Protein AF-A0A970VNG5-F1 (afdb_monomer)

Sequence (306 aa):
MKQFLSVLLLMMMIAGAAFASQDQQEPVWEDMINEEEVIAIARAEVAKGFKIEESVLDDYGCTITLKPHHDHPYWEVCFEEPEDIAQSDRIFNCAMDRITTFKTYLYPNGKIILPVREAIAAWMGLVAPAYNALDEEITAFAQKATGGFVNWPLEVRAEYSKTIRPKVQAILESGDLTDLMAAGHPNIQWLAQSTFIYGVPDEKSISQENALALAKAAITASYGVSPDFVQQYKTIYVYYDITDASVPRWKFLFNCMSLPPDVPQEDQLYYKVELSAYDGSITFINAFPFMFNGLNNDLEYHISHY

Foldseek 3Di:
DVVVVVVVVVVVVPLDDDDDDDDDPDDDDVQADDPVLLVVLVLVLQCVQLVHDSVVQVPWDWDWDWFDDDPAIKIKIKTFADPPDDLVRQSPCQADSPDRMDIWMATRNNHTLDRSNRVSCVRNVVWDFLPDPLVVVVVVLCVVAPDDPLRGDLVSLQVCLVPNLVVVVVCVVVVPQSSQDTSNAGQLLSVLSSPFRFDDDDPLFDDPVVLVVLLLVVCCVPVVDDSVQSVQQPDKRWTWTCSPVVFIKIKIWRQLVSGDPPPDQVRSWIWIWIAGRRPSHTSDIDIHHDDDPSCSNPNVVSNSSD

Radius of gyration: 21.17 Å; Cα contacts (8 Å, |Δi|>4): 441; chains: 1; bounding box: 51×42×51 Å

Secondary structure (DSSP, 8-state):
-HHHHHHHHHHTT--S-----S--PPP--TTPPPHHHHHHHHHHHHHHHHT--GGGGGGSEEEEEEE--SSS-EEEEEEE--TTS-GGG-SS-SSSTT--EEEEEE-TTS-BSS-HHHHHHHHTT-S----SHHHHHHHHHHHHSSSSGGGS-HHHHHHHHHHTHHHHHHHHHH--GGGGEETTEE-HHHHHHHHSPB----TTSPPHHHHHHHHHHHHHHHH---HHHHTT---EEEEEE-SSTTS-EEEEEE-GGGS-TTS-GGG-EEEEEEEETTT--EEEEEEEE--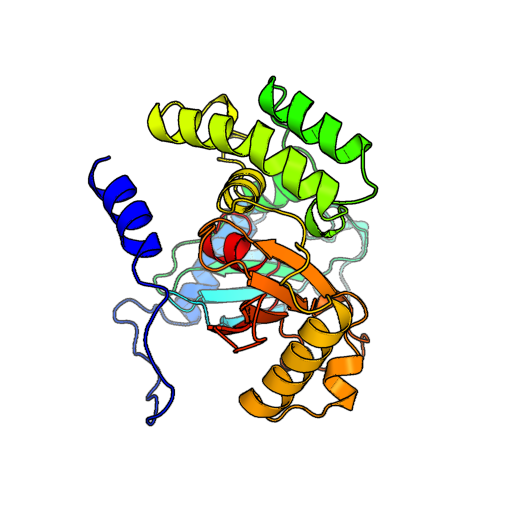-SSGGG-HHHHHTT-

Nearest PDB structures (foldseek):
  2rs7-assembly1_A  TM=2.568E-01  e=9.017E-01  Mus musculus
  8b9g-assembly1_A  TM=2.492E-01  e=2.252E+00  Drosophila melanogaster

Mean predicted aligned error: 10.75 Å

Solvent-accessible surface area (backbone atoms only — not comparable to full-atom values): 17735 Å² total; per-residue (Å²): 113,76,68,60,55,52,50,61,63,50,58,75,71,60,87,78,80,85,82,91,86,73,90,74,72,74,84,80,59,92,61,54,60,53,71,68,60,43,50,52,51,50,43,50,43,46,17,61,40,75,71,48,62,55,73,70,56,70,75,32,49,75,49,76,45,84,41,87,48,98,92,55,50,32,38,41,38,36,42,29,59,57,88,85,60,51,80,91,73,46,82,59,53,64,80,52,100,78,42,54,56,48,72,49,33,23,40,48,67,57,48,67,62,41,59,44,47,58,56,51,35,55,66,58,60,70,43,57,74,44,91,43,74,62,43,54,54,55,49,53,54,49,72,77,34,70,67,59,80,71,63,37,54,51,66,57,44,23,52,43,29,70,62,49,22,63,52,55,48,52,33,64,74,68,68,59,51,71,81,46,32,32,70,87,39,70,44,35,67,62,51,32,66,36,70,51,34,38,33,70,86,57,95,70,35,57,53,70,68,59,47,49,53,49,46,54,52,49,49,28,72,73,70,72,46,55,68,71,61,65,65,46,44,74,39,65,37,69,42,41,40,35,69,50,74,93,63,37,26,39,33,40,32,36,36,35,92,42,39,64,92,84,59,56,74,93,73,38,40,28,38,37,33,31,22,37,27,61,80,55,51,79,75,45,75,50,72,46,71,79,77,79,66,41,54,74,74,36,47,67,65,50,39,70,71,104

Structure (mmCIF, N/CA/C/O backbone):
data_AF-A0A970VNG5-F1
#
_entry.id   AF-A0A970VNG5-F1
#
loop_
_atom_site.group_PDB
_atom_site.id
_atom_site.type_symbol
_atom_site.label_atom_id
_atom_site.label_alt_id
_atom_site.label_comp_id
_atom_site.label_asym_id
_atom_site.label_entity_id
_atom_site.label_seq_id
_atom_site.pdbx_PDB_ins_code
_atom_site.Cartn_x
_atom_site.Cartn_y
_atom_site.Cartn_z
_atom_site.occupancy
_atom_site.B_iso_or_equiv
_atom_site.auth_seq_id
_atom_site.auth_comp_id
_atom_site.auth_asym_id
_atom_site.auth_atom_id
_atom_site.pdbx_PDB_model_num
ATOM 1 N N . MET A 1 1 ? -11.220 -18.864 -15.468 1.00 40.41 1 MET A N 1
ATOM 2 C CA . MET A 1 1 ? -12.368 -18.097 -14.927 1.00 40.41 1 MET A CA 1
ATOM 3 C C . MET A 1 1 ? -12.838 -18.590 -13.560 1.00 40.41 1 MET A C 1
ATOM 5 O O . MET A 1 1 ? -12.721 -17.819 -12.625 1.00 40.41 1 MET A O 1
ATOM 9 N N . LYS A 1 2 ? -13.263 -19.852 -13.369 1.00 25.08 2 LYS A N 1
ATOM 10 C CA . LYS A 1 2 ? -13.622 -20.361 -12.020 1.00 25.08 2 LYS A CA 1
ATOM 11 C C . LYS A 1 2 ? -12.448 -20.434 -11.023 1.00 25.08 2 LYS A C 1
ATOM 13 O O . LYS A 1 2 ? -12.666 -20.266 -9.837 1.00 25.08 2 LYS A O 1
ATOM 18 N N . GLN A 1 3 ? -11.212 -20.615 -11.498 1.00 27.03 3 GLN A N 1
ATOM 19 C CA . GLN A 1 3 ? -10.022 -20.677 -10.633 1.00 27.03 3 GLN A CA 1
ATOM 20 C C . GLN A 1 3 ? -9.564 -19.316 -10.080 1.00 27.03 3 GLN A C 1
ATOM 22 O O . GLN A 1 3 ? -9.012 -19.285 -8.993 1.00 27.03 3 GLN A O 1
ATOM 27 N N . PHE A 1 4 ? -9.838 -18.199 -10.765 1.00 32.97 4 PHE A N 1
ATOM 28 C CA . PHE A 1 4 ? -9.447 -16.862 -10.287 1.00 32.97 4 PHE A CA 1
ATOM 29 C C . PHE A 1 4 ? -10.391 -16.364 -9.178 1.00 32.97 4 PHE A C 1
ATOM 31 O O . PHE A 1 4 ? -9.938 -15.850 -8.162 1.00 32.97 4 PHE A O 1
ATOM 38 N N . LEU A 1 5 ? -11.701 -16.620 -9.316 1.00 34.78 5 LEU A N 1
ATOM 39 C CA . LEU A 1 5 ? -12.686 -16.318 -8.268 1.00 34.78 5 LEU A CA 1
ATOM 40 C C . LEU A 1 5 ? -12.517 -17.203 -7.024 1.00 34.78 5 LEU A C 1
ATOM 42 O O . LEU A 1 5 ? -12.744 -16.737 -5.913 1.00 34.78 5 LEU A O 1
ATOM 46 N N . SER A 1 6 ? -12.118 -18.469 -7.190 1.00 29.77 6 SER A N 1
ATOM 47 C CA . SER A 1 6 ? -11.893 -19.367 -6.052 1.00 29.77 6 SER A CA 1
ATOM 48 C C . SER A 1 6 ? -10.653 -19.006 -5.236 1.00 29.77 6 SER A C 1
ATOM 50 O O . SER A 1 6 ? -10.658 -19.275 -4.045 1.00 29.77 6 SER A O 1
ATOM 52 N N . VAL A 1 7 ? -9.631 -18.377 -5.824 1.00 39.25 7 VAL A N 1
ATOM 53 C CA . VAL A 1 7 ? -8.459 -17.898 -5.070 1.00 39.25 7 VAL A CA 1
ATOM 54 C C . VAL A 1 7 ? -8.798 -16.616 -4.304 1.00 39.25 7 VAL A C 1
ATOM 56 O O . VAL A 1 7 ? -8.524 -16.552 -3.110 1.00 39.25 7 VAL A O 1
ATOM 59 N N . LEU A 1 8 ? -9.523 -15.671 -4.917 1.00 35.28 8 LEU A N 1
ATOM 60 C CA . LEU A 1 8 ? -9.934 -14.429 -4.243 1.00 35.28 8 LEU A CA 1
ATOM 61 C C . LEU A 1 8 ? -10.894 -14.674 -3.056 1.00 35.28 8 LEU A C 1
ATOM 63 O O . LEU A 1 8 ? -10.770 -14.034 -2.015 1.00 35.28 8 LEU A O 1
ATOM 67 N N . LEU A 1 9 ? -11.830 -15.628 -3.179 1.00 34.03 9 LEU A N 1
ATOM 68 C CA . LEU A 1 9 ? -12.754 -15.995 -2.089 1.00 34.03 9 LEU A CA 1
ATOM 69 C C . LEU A 1 9 ? -12.121 -16.898 -1.018 1.00 34.03 9 LEU A C 1
ATOM 71 O O . LEU A 1 9 ? -12.572 -16.879 0.125 1.00 34.03 9 LEU A O 1
ATOM 75 N N . LEU A 1 10 ? -11.100 -17.691 -1.362 1.00 30.66 10 LEU A N 1
ATOM 76 C CA . LEU A 1 10 ? -10.389 -18.534 -0.395 1.00 30.66 10 LEU A CA 1
ATOM 77 C C . LEU A 1 10 ? -9.360 -17.720 0.410 1.00 30.66 10 LEU A C 1
ATOM 79 O O . LEU A 1 10 ? -9.185 -17.979 1.597 1.00 30.66 10 LEU A O 1
ATOM 83 N N . MET A 1 11 ? -8.752 -16.689 -0.187 1.00 35.88 11 MET A N 1
ATOM 84 C CA . MET A 1 11 ? -7.802 -15.795 0.491 1.00 35.88 11 MET A CA 1
ATOM 85 C C . MET A 1 11 ? -8.464 -14.878 1.528 1.00 35.88 11 MET A C 1
ATOM 87 O O . MET A 1 11 ? -7.863 -14.598 2.562 1.00 35.88 11 MET A O 1
ATOM 91 N N . MET A 1 12 ? -9.745 -14.528 1.355 1.00 35.09 12 MET A N 1
ATOM 92 C CA . MET A 1 12 ? -10.514 -13.821 2.392 1.00 35.09 12 MET A CA 1
ATOM 93 C C . MET A 1 12 ? -10.769 -14.660 3.663 1.00 35.09 12 MET A C 1
ATOM 95 O O . MET A 1 12 ? -11.178 -14.101 4.678 1.00 35.09 12 MET A O 1
ATOM 99 N N . MET A 1 13 ? -10.515 -15.978 3.650 1.00 30.47 13 MET A N 1
ATOM 100 C CA . MET A 1 13 ? -10.752 -16.871 4.798 1.00 30.47 13 MET A CA 1
ATOM 101 C C . MET A 1 13 ? -9.486 -17.339 5.541 1.00 30.47 13 MET A C 1
ATOM 103 O O . MET A 1 13 ? -9.621 -17.982 6.579 1.00 30.47 13 MET A O 1
ATOM 107 N N . ILE A 1 14 ? -8.269 -17.019 5.075 1.00 34.44 14 ILE A N 1
ATOM 108 C CA . ILE A 1 14 ? -7.005 -17.548 5.650 1.00 34.44 14 ILE A CA 1
ATOM 109 C C . ILE A 1 14 ? -6.201 -16.482 6.432 1.00 34.44 14 ILE A C 1
ATOM 111 O O . ILE A 1 14 ? -5.121 -16.757 6.944 1.00 34.44 14 ILE A O 1
ATOM 115 N N . ALA A 1 15 ? -6.744 -15.280 6.653 1.00 30.53 15 ALA A N 1
ATOM 116 C CA . ALA A 1 15 ? -6.099 -14.221 7.449 1.00 30.53 15 ALA A CA 1
ATOM 117 C C . ALA A 1 15 ? -6.099 -14.486 8.979 1.00 30.53 15 ALA A C 1
ATOM 119 O O . ALA A 1 15 ? -6.300 -13.581 9.785 1.00 30.53 15 ALA A O 1
ATOM 120 N N . GLY A 1 16 ? -5.902 -15.738 9.395 1.00 32.50 16 GLY A N 1
ATOM 121 C CA . GLY A 1 16 ? -5.948 -16.163 10.786 1.00 32.50 16 GLY A CA 1
ATOM 122 C C . GLY A 1 16 ? -5.248 -17.496 11.013 1.00 32.50 16 GLY A C 1
ATOM 123 O O . GLY A 1 16 ? -5.921 -18.471 11.316 1.00 32.50 16 GLY A O 1
ATOM 124 N N . ALA A 1 17 ? -3.922 -17.537 10.850 1.00 29.22 17 ALA A N 1
ATOM 125 C CA . ALA A 1 17 ? -2.986 -18.351 11.643 1.00 29.22 17 ALA A CA 1
ATOM 126 C C . ALA A 1 17 ? -1.608 -18.413 10.966 1.00 29.22 17 ALA A C 1
ATOM 128 O O . ALA A 1 17 ? -1.482 -19.002 9.900 1.00 29.22 17 ALA A O 1
ATOM 129 N N . ALA A 1 18 ? -0.561 -17.913 11.626 1.00 29.05 18 ALA A N 1
ATOM 130 C CA . ALA A 1 18 ? 0.497 -18.768 12.177 1.00 29.05 18 ALA A CA 1
ATOM 131 C C . ALA A 1 18 ? 1.636 -17.928 12.776 1.00 29.05 18 ALA A C 1
ATOM 133 O O . ALA A 1 18 ? 2.051 -16.907 12.240 1.00 29.05 18 ALA A O 1
ATOM 134 N N . PHE A 1 19 ? 2.102 -18.400 13.928 1.00 30.94 19 PHE A N 1
ATOM 135 C CA . PHE A 1 19 ? 3.159 -17.847 14.760 1.00 30.94 19 PHE A CA 1
ATOM 136 C C . PHE A 1 19 ? 4.552 -18.000 14.139 1.00 30.94 19 PHE A C 1
ATOM 138 O O . PHE A 1 19 ? 4.838 -18.965 13.434 1.00 30.94 19 PHE A O 1
ATOM 145 N N . ALA A 1 20 ? 5.439 -17.084 14.527 1.00 36.25 20 ALA A N 1
ATOM 146 C CA . ALA A 1 20 ? 6.876 -17.178 14.333 1.00 36.25 20 ALA A CA 1
ATOM 147 C C . ALA A 1 20 ? 7.515 -18.332 15.132 1.00 36.25 20 ALA A C 1
ATOM 149 O O . ALA A 1 20 ? 7.242 -18.515 16.319 1.00 36.25 20 ALA A O 1
ATOM 150 N N . SER A 1 21 ? 8.425 -19.049 14.471 1.00 41.09 21 SER A N 1
ATOM 151 C CA . SER A 1 21 ? 9.794 -19.395 14.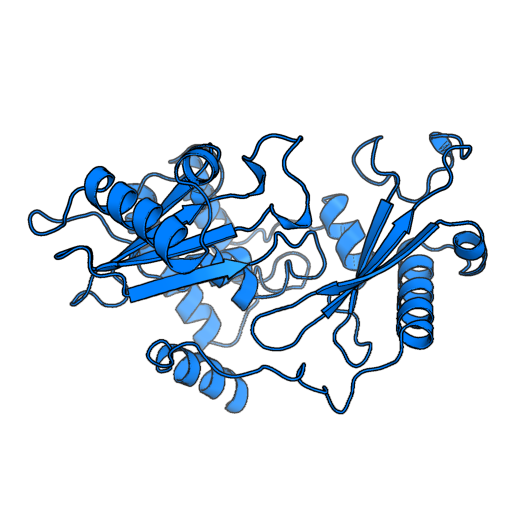903 1.00 41.09 21 SER A CA 1
ATOM 152 C C . SER A 1 21 ? 10.185 -20.801 14.444 1.00 41.09 21 SER A C 1
ATOM 154 O O . SER A 1 21 ? 9.610 -21.788 14.889 1.00 41.09 21 SER A O 1
ATOM 156 N N . GLN A 1 22 ? 11.179 -20.871 13.558 1.00 30.27 22 GLN A N 1
ATOM 157 C CA . GLN A 1 22 ? 12.200 -21.921 13.455 1.00 30.27 22 GLN A CA 1
ATOM 158 C C . GLN A 1 22 ? 13.110 -21.588 12.270 1.00 30.27 22 GLN A C 1
ATOM 160 O O . GLN A 1 22 ? 12.613 -21.132 11.246 1.00 30.27 22 GLN A O 1
ATOM 165 N N . ASP A 1 23 ? 14.419 -21.773 12.464 1.00 39.47 23 ASP A N 1
ATOM 166 C CA . ASP A 1 23 ? 15.511 -21.667 11.487 1.00 39.47 23 ASP A CA 1
ATOM 167 C C . ASP A 1 23 ? 15.043 -21.744 10.023 1.00 39.47 23 ASP A C 1
ATOM 169 O O . ASP A 1 23 ? 14.879 -22.830 9.463 1.00 39.47 23 ASP A O 1
ATOM 173 N N . GLN A 1 24 ? 14.812 -20.588 9.392 1.00 34.69 24 GLN A N 1
ATOM 174 C CA . GLN A 1 24 ? 14.524 -20.544 7.964 1.00 34.69 24 GLN A CA 1
ATOM 175 C C . GLN A 1 24 ? 15.846 -20.646 7.219 1.00 34.69 24 GLN A C 1
ATOM 177 O O . GLN A 1 24 ? 16.511 -19.658 6.925 1.00 34.69 24 GLN A O 1
ATOM 182 N N . GLN A 1 25 ? 16.218 -21.884 6.910 1.00 34.44 25 GLN A N 1
ATOM 183 C CA . GLN A 1 25 ? 16.939 -22.149 5.677 1.00 34.44 25 GLN A CA 1
ATOM 184 C C . GLN A 1 25 ? 16.151 -21.444 4.564 1.00 34.44 25 GLN A C 1
ATOM 186 O O . GLN A 1 25 ? 14.953 -21.707 4.422 1.00 34.44 25 GLN A O 1
ATOM 191 N N . GLU A 1 26 ? 16.778 -20.478 3.884 1.00 42.81 26 GLU A N 1
ATOM 192 C CA . GLU A 1 26 ? 16.107 -19.676 2.858 1.00 42.81 26 GLU A CA 1
ATOM 193 C C . GLU A 1 26 ? 15.352 -20.611 1.904 1.00 42.81 26 GLU A C 1
ATOM 195 O O . GLU A 1 26 ? 15.927 -21.615 1.463 1.00 42.81 26 GLU A O 1
ATOM 200 N N . PRO A 1 27 ? 14.060 -20.357 1.630 1.00 48.25 27 PRO A N 1
ATOM 201 C CA . PRO A 1 27 ? 13.300 -21.203 0.727 1.00 48.25 27 PRO A CA 1
ATOM 202 C C . PRO A 1 27 ? 14.020 -21.251 -0.622 1.00 48.25 27 PRO A C 1
ATOM 204 O O . PRO A 1 27 ? 14.209 -20.228 -1.276 1.00 48.25 27 PRO A O 1
ATOM 207 N N . VAL A 1 28 ? 14.452 -22.448 -1.024 1.00 53.53 28 VAL A N 1
ATOM 208 C CA . VAL A 1 28 ? 14.991 -22.686 -2.364 1.00 53.53 28 VAL A CA 1
ATOM 209 C C . VAL A 1 28 ? 13.796 -22.703 -3.307 1.00 53.53 28 VAL A C 1
ATOM 211 O O . VAL A 1 28 ? 12.998 -23.639 -3.296 1.00 53.53 28 VAL A O 1
ATOM 214 N N . TRP A 1 29 ? 13.641 -21.640 -4.088 1.00 68.50 29 TRP A N 1
ATOM 215 C CA . TRP A 1 29 ? 12.588 -21.546 -5.092 1.00 68.50 29 TRP A CA 1
ATOM 216 C C . TRP A 1 29 ? 13.020 -22.367 -6.306 1.00 68.50 29 TRP A C 1
ATOM 218 O O . TRP A 1 29 ? 13.997 -22.014 -6.961 1.00 68.50 29 TRP A O 1
ATOM 228 N N . GLU A 1 30 ? 12.325 -23.477 -6.575 1.00 67.94 30 GLU A N 1
ATOM 229 C CA . GLU A 1 30 ? 12.741 -24.495 -7.561 1.00 67.94 30 GLU A CA 1
ATOM 230 C C . GLU A 1 30 ? 12.985 -23.936 -8.976 1.00 67.94 30 GLU A C 1
ATOM 232 O O . GLU A 1 30 ? 13.818 -24.475 -9.701 1.00 67.94 30 GLU A O 1
ATOM 237 N N . ASP A 1 31 ? 12.336 -22.822 -9.328 1.00 83.12 31 ASP A N 1
ATOM 238 C CA . ASP A 1 31 ? 12.464 -22.153 -10.629 1.00 83.12 31 ASP A CA 1
ATOM 239 C C . ASP A 1 31 ? 13.322 -20.871 -10.582 1.00 83.12 31 ASP A C 1
ATOM 241 O O . ASP A 1 31 ? 13.225 -20.033 -11.478 1.00 83.12 31 ASP A O 1
ATOM 245 N N . MET A 1 32 ? 14.116 -20.653 -9.527 1.00 88.69 32 MET A N 1
ATOM 246 C CA . MET A 1 32 ? 14.942 -19.449 -9.412 1.00 88.69 32 MET A CA 1
ATOM 247 C C . MET A 1 32 ? 16.090 -19.463 -10.423 1.00 88.69 32 MET A C 1
ATOM 249 O O . MET A 1 32 ? 16.978 -20.314 -10.363 1.00 88.69 32 MET A O 1
ATOM 253 N N . ILE A 1 33 ? 16.081 -18.487 -11.327 1.00 93.00 33 ILE A N 1
ATOM 254 C CA . ILE A 1 33 ? 17.178 -18.253 -12.269 1.00 93.00 33 ILE A CA 1
ATOM 255 C C . ILE A 1 33 ? 18.357 -17.563 -11.574 1.00 93.00 33 ILE A C 1
ATOM 257 O O . ILE A 1 33 ? 18.196 -16.928 -10.528 1.00 93.00 33 ILE A O 1
ATOM 261 N N . ASN A 1 34 ? 19.552 -17.704 -12.145 1.00 93.62 34 ASN A N 1
ATOM 262 C CA . ASN A 1 34 ? 20.765 -17.130 -11.559 1.00 93.62 34 ASN A CA 1
ATOM 263 C C . ASN A 1 34 ? 20.912 -15.627 -11.873 1.00 93.62 34 ASN A C 1
ATOM 265 O O . ASN A 1 34 ? 20.251 -15.097 -12.764 1.00 93.62 34 ASN A O 1
ATOM 269 N N . GLU A 1 35 ? 21.804 -14.935 -11.159 1.00 93.19 35 GLU A N 1
ATOM 270 C CA . GLU A 1 35 ? 21.994 -13.483 -11.310 1.00 93.19 35 GLU A CA 1
ATOM 271 C C . GLU A 1 35 ? 22.379 -13.054 -12.737 1.00 93.19 35 GLU A C 1
ATOM 273 O O . GLU A 1 35 ? 21.907 -12.021 -13.209 1.00 93.19 35 GLU A O 1
ATOM 278 N N . GLU A 1 36 ? 23.190 -13.843 -13.447 1.00 94.50 36 GLU A N 1
ATOM 279 C CA . GLU A 1 36 ? 23.603 -13.541 -14.825 1.00 94.50 36 GLU A CA 1
ATOM 280 C C . GLU A 1 36 ? 22.400 -13.580 -15.779 1.00 94.50 36 GLU A C 1
ATOM 282 O O . GLU A 1 36 ? 22.209 -12.668 -16.587 1.00 94.50 36 GLU A O 1
ATOM 287 N N . GLU A 1 37 ? 21.534 -14.586 -15.630 1.00 95.69 37 GLU A N 1
ATOM 288 C CA . GLU A 1 37 ? 20.283 -14.703 -16.383 1.00 95.69 37 GLU A CA 1
ATOM 289 C C . GLU A 1 37 ? 19.323 -13.549 -16.066 1.00 95.69 37 GLU A C 1
ATOM 291 O O . GLU A 1 37 ? 18.728 -12.969 -16.978 1.00 95.69 37 GLU A O 1
ATOM 296 N N . VAL A 1 38 ? 19.199 -13.166 -14.789 1.00 96.00 38 VAL A N 1
ATOM 297 C CA . VAL A 1 38 ? 18.351 -12.040 -14.365 1.00 96.00 38 VAL A CA 1
ATOM 298 C C . VAL A 1 38 ? 18.834 -10.733 -14.991 1.00 96.00 38 VAL A C 1
ATOM 300 O O . VAL A 1 38 ? 18.025 -9.986 -15.544 1.00 96.00 38 VAL A O 1
ATOM 303 N N . ILE A 1 39 ? 20.143 -10.461 -14.942 1.00 95.75 39 ILE A N 1
ATOM 304 C CA . ILE A 1 39 ? 20.738 -9.252 -15.525 1.00 95.75 39 ILE A CA 1
ATOM 305 C C . ILE A 1 39 ? 20.540 -9.237 -17.040 1.00 95.75 39 ILE A C 1
ATOM 307 O O . ILE A 1 39 ? 20.185 -8.192 -17.584 1.00 95.75 39 ILE A O 1
ATOM 311 N N . ALA A 1 40 ? 20.726 -10.367 -17.727 1.00 96.31 40 ALA A N 1
ATOM 312 C CA . ALA A 1 40 ? 20.525 -10.456 -19.172 1.00 96.31 40 ALA A CA 1
ATOM 313 C C . ALA A 1 40 ? 19.073 -10.133 -19.569 1.00 96.31 40 ALA A C 1
ATOM 315 O O . ALA A 1 40 ? 18.840 -9.311 -20.456 1.00 96.31 40 ALA A O 1
ATOM 316 N N . ILE A 1 41 ? 18.087 -10.711 -18.871 1.00 97.25 41 ILE A N 1
ATOM 317 C CA . ILE A 1 41 ? 16.664 -10.434 -19.123 1.00 97.25 41 ILE A CA 1
ATOM 318 C C . ILE A 1 41 ? 16.331 -8.968 -18.818 1.00 97.25 41 ILE A C 1
ATOM 320 O O . ILE A 1 41 ? 15.663 -8.302 -19.612 1.00 97.25 41 ILE A O 1
ATOM 324 N N . ALA A 1 42 ? 16.805 -8.452 -17.681 1.00 96.12 42 ALA A N 1
ATOM 325 C CA . ALA A 1 42 ? 16.590 -7.069 -17.275 1.00 96.12 42 ALA A CA 1
ATOM 326 C C . ALA A 1 42 ? 17.185 -6.079 -18.287 1.00 96.12 42 ALA A C 1
ATOM 328 O O . ALA A 1 42 ? 16.507 -5.133 -18.683 1.00 96.12 42 ALA A O 1
ATOM 329 N N . ARG A 1 43 ? 18.418 -6.324 -18.749 1.00 96.94 43 ARG A N 1
ATOM 330 C CA . ARG A 1 43 ? 19.120 -5.508 -19.749 1.00 96.94 43 ARG A CA 1
ATOM 331 C C . ARG A 1 43 ? 18.350 -5.465 -21.064 1.00 96.94 43 ARG A C 1
ATOM 333 O O . ARG A 1 43 ? 18.075 -4.374 -21.561 1.00 96.94 43 ARG A O 1
ATOM 340 N N . ALA A 1 44 ? 17.939 -6.625 -21.576 1.00 97.12 44 ALA A N 1
ATOM 341 C CA . ALA A 1 44 ? 17.163 -6.721 -22.807 1.00 97.12 44 ALA A CA 1
ATOM 342 C C . ALA A 1 44 ? 15.832 -5.956 -22.716 1.00 97.12 44 ALA A C 1
ATOM 344 O O . ALA A 1 44 ? 15.462 -5.217 -23.632 1.00 97.12 44 ALA A O 1
ATOM 345 N N . GLU A 1 45 ? 15.112 -6.079 -21.598 1.00 96.06 45 GLU A N 1
ATOM 346 C CA . GLU A 1 45 ? 13.835 -5.384 -21.419 1.00 96.06 45 GLU A CA 1
ATOM 347 C C . GLU A 1 45 ? 14.012 -3.864 -21.233 1.00 96.06 45 GLU A C 1
ATOM 349 O O . GLU A 1 45 ? 13.239 -3.093 -21.807 1.00 96.06 45 GLU A O 1
ATOM 354 N N . VAL A 1 46 ? 15.042 -3.410 -20.505 1.00 93.88 46 VAL A N 1
ATOM 355 C CA . VAL A 1 46 ? 15.361 -1.976 -20.361 1.00 93.88 46 VAL A CA 1
ATOM 356 C C . VAL A 1 46 ? 15.753 -1.372 -21.706 1.00 93.88 46 VAL A C 1
ATOM 358 O O . VAL A 1 46 ? 15.170 -0.364 -22.112 1.00 93.88 46 VAL A O 1
ATOM 361 N N . ALA A 1 47 ? 16.662 -2.015 -22.441 1.00 94.44 47 ALA A N 1
ATOM 362 C CA . ALA A 1 47 ? 17.098 -1.555 -23.755 1.00 94.44 47 ALA A CA 1
ATOM 363 C C . ALA A 1 47 ? 15.918 -1.430 -24.730 1.00 94.44 47 ALA A C 1
ATOM 365 O O . ALA A 1 47 ? 15.700 -0.386 -25.350 1.00 94.44 47 ALA A O 1
ATOM 366 N N . LYS A 1 48 ? 15.062 -2.455 -24.775 1.00 93.88 48 LYS A N 1
ATOM 367 C CA . LYS A 1 48 ? 13.824 -2.456 -25.563 1.00 93.88 48 LYS A CA 1
ATOM 368 C C . LYS A 1 48 ? 12.855 -1.346 -25.149 1.00 93.88 48 LYS A C 1
ATOM 370 O O . LYS A 1 48 ? 12.247 -0.715 -26.016 1.00 93.88 48 LYS A O 1
ATOM 375 N N . GLY A 1 49 ? 12.675 -1.116 -23.849 1.00 89.25 49 GLY A N 1
ATOM 376 C CA . GLY A 1 49 ? 11.752 -0.114 -23.322 1.00 89.25 49 GLY A CA 1
ATOM 377 C C . GLY A 1 49 ? 12.169 1.321 -23.651 1.00 89.25 49 GLY A C 1
ATOM 378 O O . GLY A 1 49 ? 11.342 2.098 -24.134 1.00 89.25 49 GLY A O 1
ATOM 379 N N . PHE A 1 50 ? 13.454 1.635 -23.475 1.00 88.94 50 PHE A N 1
ATOM 380 C CA . PHE A 1 50 ? 14.046 2.935 -23.817 1.00 88.94 50 PHE A CA 1
ATOM 381 C C . PHE A 1 50 ? 14.404 3.082 -25.302 1.00 88.94 50 PHE A C 1
ATOM 383 O O . PHE A 1 50 ? 14.723 4.182 -25.746 1.00 88.94 50 PHE A O 1
ATOM 390 N N . LYS A 1 51 ? 14.276 2.004 -26.089 1.00 91.12 51 LYS A N 1
ATOM 391 C CA . LYS A 1 51 ? 14.607 1.940 -27.522 1.00 91.12 51 LYS A C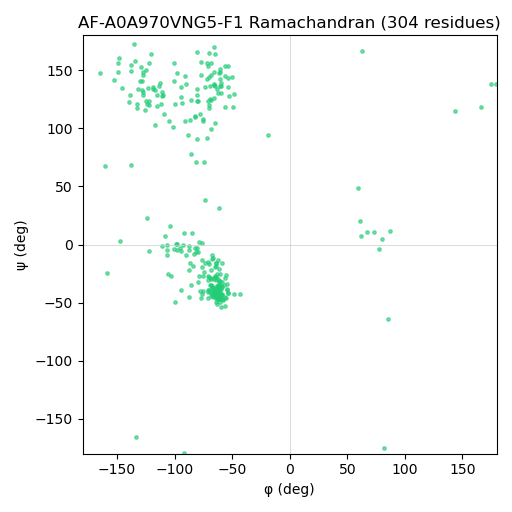A 1
ATOM 392 C C . LYS A 1 51 ? 16.076 2.263 -27.807 1.00 91.12 51 LYS A C 1
ATOM 394 O O . LYS A 1 51 ? 16.384 3.061 -28.691 1.00 91.12 51 LYS A O 1
ATOM 399 N N . ILE A 1 52 ? 16.958 1.618 -27.060 1.00 93.31 52 ILE A N 1
ATOM 400 C CA . ILE A 1 52 ? 18.411 1.703 -27.200 1.00 93.31 52 ILE A CA 1
ATOM 401 C C . ILE A 1 52 ? 18.984 0.313 -27.482 1.00 93.31 52 ILE A C 1
ATOM 403 O O . ILE A 1 52 ? 18.308 -0.695 -27.278 1.00 93.31 52 ILE A O 1
ATOM 407 N N . GLU A 1 53 ? 20.227 0.258 -27.948 1.00 94.94 53 GLU A N 1
ATOM 408 C CA . GLU A 1 53 ? 20.961 -1.005 -28.059 1.00 94.94 53 GLU A CA 1
ATOM 409 C C . GLU A 1 53 ? 21.352 -1.509 -26.662 1.00 94.94 53 GLU A C 1
ATOM 411 O O . GLU A 1 53 ? 21.731 -0.712 -25.803 1.00 94.94 53 GLU A O 1
ATOM 416 N N . GLU A 1 54 ? 21.309 -2.825 -26.432 1.00 94.88 54 GLU A N 1
ATOM 417 C CA . GLU A 1 54 ? 21.669 -3.416 -25.130 1.00 94.88 54 GLU A CA 1
ATOM 418 C C . GLU A 1 54 ? 23.093 -3.061 -24.692 1.00 94.88 54 GLU A C 1
ATOM 420 O O . GLU A 1 54 ? 23.322 -2.817 -23.509 1.00 94.88 54 GLU A O 1
ATOM 425 N N . SER A 1 55 ? 24.023 -2.952 -25.648 1.00 94.62 55 SER A N 1
ATOM 426 C CA . SER A 1 55 ? 25.426 -2.619 -25.382 1.00 94.62 55 SER A CA 1
ATOM 427 C C . SER A 1 55 ? 25.623 -1.227 -24.783 1.00 94.62 55 SER A C 1
ATOM 429 O O . SER A 1 55 ? 26.668 -0.949 -24.211 1.00 94.62 55 SER A O 1
ATOM 431 N N . VAL A 1 56 ? 24.637 -0.328 -24.895 1.00 91.50 56 VAL A N 1
ATOM 432 C CA . VAL A 1 56 ? 24.691 0.986 -24.232 1.00 91.50 56 VAL A CA 1
ATOM 433 C C . VAL A 1 56 ? 24.707 0.829 -22.709 1.00 91.50 56 VAL A C 1
ATOM 435 O O . VAL A 1 56 ? 25.310 1.638 -22.013 1.00 91.50 56 VAL A O 1
ATOM 438 N N . LEU A 1 57 ? 24.080 -0.228 -22.188 1.00 93.62 57 LEU A N 1
ATOM 439 C CA . LEU A 1 57 ? 24.019 -0.515 -20.757 1.00 93.62 57 LEU A CA 1
ATOM 440 C C . LEU A 1 57 ? 25.284 -1.224 -20.243 1.00 93.62 57 LEU A C 1
ATOM 442 O O . LEU A 1 57 ? 25.365 -1.529 -19.054 1.00 93.62 57 LEU A O 1
ATOM 446 N N . ASP A 1 58 ? 26.253 -1.563 -21.101 1.00 92.31 58 ASP A N 1
ATOM 447 C CA . ASP A 1 58 ? 27.499 -2.235 -20.683 1.00 92.31 58 ASP A CA 1
ATOM 448 C C . ASP A 1 58 ? 28.382 -1.314 -19.836 1.00 92.31 58 ASP A C 1
ATOM 450 O O . ASP A 1 58 ? 29.063 -1.778 -18.925 1.00 92.31 58 ASP A O 1
ATOM 454 N N . ASP A 1 59 ? 28.288 -0.008 -20.084 1.00 89.31 59 ASP A N 1
ATOM 455 C CA . ASP A 1 59 ? 29.009 1.027 -19.344 1.00 89.31 59 ASP A CA 1
ATOM 456 C C . ASP A 1 59 ? 28.247 1.506 -18.092 1.00 89.31 59 ASP A C 1
ATOM 458 O O . ASP A 1 59 ? 28.724 2.381 -17.371 1.00 89.31 59 ASP A O 1
ATOM 462 N N . TYR A 1 60 ? 27.049 0.969 -17.829 1.00 93.25 60 TYR A N 1
ATOM 463 C CA . TYR A 1 60 ? 26.187 1.410 -16.732 1.00 93.25 60 TYR A CA 1
ATOM 464 C C . TYR A 1 60 ? 26.485 0.603 -15.469 1.00 93.25 60 TYR A C 1
ATOM 466 O O . TYR A 1 60 ? 26.732 -0.606 -15.519 1.00 93.25 60 TYR A O 1
ATOM 474 N N . GLY A 1 61 ? 26.392 1.259 -14.312 1.00 92.75 61 GLY A N 1
ATOM 475 C CA . GLY A 1 61 ? 26.360 0.554 -13.036 1.00 92.75 61 GLY A CA 1
ATOM 476 C C . GLY A 1 61 ? 25.150 -0.379 -13.004 1.00 92.75 61 GLY A C 1
ATOM 477 O O . GLY A 1 61 ? 24.062 0.001 -13.427 1.00 92.75 61 GLY A O 1
ATOM 478 N N . CYS A 1 62 ? 25.326 -1.608 -12.527 1.00 94.56 62 CYS A N 1
ATOM 479 C CA . CYS A 1 62 ? 24.236 -2.568 -12.399 1.00 94.56 62 CYS A CA 1
ATOM 480 C C . CYS A 1 62 ? 24.298 -3.209 -11.018 1.00 94.56 62 CYS A C 1
ATOM 482 O O . CYS A 1 62 ? 25.267 -3.893 -10.690 1.00 94.56 62 CYS A O 1
ATOM 484 N N . THR A 1 63 ? 23.258 -3.002 -10.215 1.00 93.69 63 THR A N 1
ATOM 485 C CA . THR A 1 63 ? 23.087 -3.695 -8.938 1.00 93.69 63 THR A CA 1
ATOM 486 C C . THR A 1 63 ? 21.882 -4.619 -9.017 1.00 93.69 63 THR A C 1
ATOM 488 O O . THR A 1 63 ? 20.838 -4.269 -9.566 1.00 93.69 63 THR A O 1
ATOM 491 N N . ILE A 1 64 ? 22.046 -5.828 -8.489 1.00 93.38 64 ILE A N 1
ATOM 492 C CA . ILE A 1 64 ? 20.994 -6.834 -8.386 1.00 93.38 64 ILE A CA 1
ATOM 493 C C . ILE A 1 64 ? 20.776 -7.147 -6.912 1.00 93.38 64 ILE A C 1
ATOM 495 O O . ILE A 1 64 ? 21.725 -7.287 -6.144 1.00 93.38 64 ILE A O 1
ATOM 499 N N . THR A 1 65 ? 19.521 -7.185 -6.484 1.00 90.31 65 THR A N 1
ATOM 500 C CA . THR A 1 65 ? 19.162 -7.532 -5.109 1.00 90.31 65 THR A CA 1
ATOM 501 C C . THR A 1 65 ? 17.936 -8.426 -5.112 1.00 90.31 65 THR A C 1
ATOM 503 O O . THR A 1 65 ? 16.911 -8.071 -5.693 1.00 90.31 65 THR A O 1
ATOM 506 N N . LEU A 1 66 ? 18.010 -9.560 -4.418 1.00 88.25 66 LEU A N 1
ATOM 507 C CA . LEU A 1 66 ? 16.830 -10.360 -4.118 1.00 88.25 66 LEU A CA 1
ATOM 508 C C . LEU A 1 66 ? 16.085 -9.729 -2.936 1.00 88.25 66 LEU A C 1
ATOM 510 O O . LEU A 1 66 ? 16.659 -9.511 -1.868 1.00 88.25 66 LEU A O 1
ATOM 514 N N . LYS A 1 67 ? 14.807 -9.408 -3.124 1.00 81.50 67 LYS A N 1
ATOM 515 C CA . LYS A 1 67 ? 13.954 -8.791 -2.107 1.00 81.50 67 LYS A CA 1
ATOM 516 C C . LYS A 1 67 ? 12.854 -9.766 -1.675 1.00 81.50 67 LYS A C 1
ATOM 518 O O . LYS A 1 67 ? 12.267 -10.436 -2.528 1.00 81.50 67 LYS A O 1
ATOM 523 N N . PRO A 1 68 ? 12.541 -9.848 -0.371 1.00 75.12 68 PRO A N 1
ATOM 524 C CA . PRO A 1 68 ? 11.420 -10.647 0.106 1.00 75.12 68 PRO A CA 1
ATOM 525 C C . PRO A 1 68 ? 10.081 -10.013 -0.306 1.00 75.12 68 PRO A C 1
ATOM 527 O O . PRO A 1 68 ? 9.936 -8.789 -0.299 1.00 75.12 68 PRO A O 1
ATOM 530 N N . HIS A 1 69 ? 9.091 -10.847 -0.627 1.00 67.50 69 HIS A N 1
ATOM 531 C CA . HIS A 1 69 ? 7.696 -10.450 -0.836 1.00 67.50 69 HIS A CA 1
ATOM 532 C C . HIS A 1 69 ? 6.754 -11.587 -0.405 1.00 67.50 69 HIS A C 1
ATOM 534 O O . HIS A 1 69 ? 7.199 -12.724 -0.254 1.00 67.50 69 HIS A O 1
ATOM 540 N N . HIS A 1 70 ? 5.482 -11.262 -0.145 1.00 54.06 70 HIS A N 1
ATOM 541 C CA . HIS A 1 70 ? 4.535 -12.110 0.595 1.00 54.06 70 HIS A CA 1
ATOM 542 C C . HIS A 1 70 ? 4.383 -13.536 0.045 1.00 54.06 70 HIS A C 1
ATOM 544 O O . HIS A 1 70 ? 4.377 -14.480 0.833 1.00 54.06 70 HIS A O 1
ATOM 550 N N . ASP A 1 71 ? 4.315 -13.688 -1.280 1.00 64.50 71 ASP A N 1
ATOM 551 C CA . ASP A 1 71 ? 4.050 -14.985 -1.924 1.00 64.50 71 ASP A CA 1
ATOM 552 C C . ASP A 1 71 ? 5.288 -15.621 -2.578 1.00 64.50 71 ASP A C 1
ATOM 554 O O . ASP A 1 71 ? 5.367 -16.837 -2.746 1.00 64.50 71 ASP A O 1
ATOM 558 N N . HIS A 1 72 ? 6.264 -14.801 -2.957 1.00 71.56 72 HIS A N 1
ATOM 559 C CA . HIS A 1 72 ? 7.525 -15.188 -3.596 1.00 71.56 72 HIS A CA 1
ATOM 560 C C . HIS A 1 72 ? 8.492 -14.000 -3.505 1.00 71.56 72 HIS A C 1
ATOM 562 O O . HIS A 1 72 ? 8.023 -12.865 -3.585 1.00 71.56 72 HIS A O 1
ATOM 568 N N . PRO A 1 73 ? 9.817 -14.179 -3.387 1.00 83.75 73 PRO A N 1
ATOM 569 C CA . PRO A 1 73 ? 10.746 -13.065 -3.515 1.00 83.75 73 PRO A CA 1
ATOM 570 C C . PRO A 1 73 ? 10.721 -12.517 -4.945 1.00 83.75 73 PRO A C 1
ATOM 572 O O . PRO A 1 73 ? 10.155 -13.123 -5.854 1.00 83.75 73 PRO A O 1
ATOM 575 N N . TYR A 1 74 ? 11.359 -11.377 -5.160 1.00 87.44 74 TYR A N 1
ATOM 576 C CA . TYR A 1 74 ? 11.573 -10.828 -6.493 1.00 87.44 74 TYR A CA 1
ATOM 577 C C . TYR A 1 74 ? 12.987 -10.271 -6.613 1.00 87.44 74 TYR A C 1
ATOM 579 O O . TYR A 1 74 ? 13.606 -9.869 -5.628 1.00 87.44 74 TYR A O 1
ATOM 587 N N . TRP A 1 75 ? 13.494 -10.235 -7.837 1.00 91.06 75 TRP A N 1
ATOM 588 C CA . TRP A 1 75 ? 14.738 -9.562 -8.169 1.00 91.06 75 TRP A CA 1
ATOM 589 C C . TRP A 1 75 ? 14.459 -8.086 -8.449 1.00 91.06 75 TRP A C 1
ATOM 591 O O . TRP A 1 75 ? 13.643 -7.764 -9.312 1.00 91.06 75 TRP A O 1
ATOM 601 N N . GLU A 1 76 ? 15.137 -7.190 -7.735 1.00 91.00 76 GLU A N 1
ATOM 602 C CA . GLU A 1 76 ? 15.298 -5.786 -8.120 1.00 91.00 76 GLU A CA 1
ATOM 603 C C . GLU A 1 76 ? 16.616 -5.660 -8.889 1.00 91.00 76 GLU A C 1
ATOM 605 O O . GLU A 1 76 ? 17.676 -5.992 -8.358 1.00 91.00 76 GLU A O 1
ATOM 610 N N . VAL A 1 77 ? 16.549 -5.173 -10.128 1.00 93.56 77 VAL A N 1
ATOM 611 C CA . VAL A 1 77 ? 17.727 -4.836 -10.933 1.00 93.56 77 VAL A CA 1
ATOM 612 C C . VAL A 1 77 ? 17.728 -3.336 -11.173 1.00 93.56 77 VAL A C 1
ATOM 614 O O . VAL A 1 77 ? 16.788 -2.794 -11.758 1.00 93.56 77 VAL A O 1
ATOM 617 N N . CYS A 1 78 ? 18.775 -2.660 -10.711 1.00 92.12 78 CYS A N 1
ATOM 618 C CA . CYS A 1 78 ? 18.949 -1.223 -10.843 1.00 92.12 78 CYS A CA 1
ATOM 619 C C . CYS A 1 78 ? 20.108 -0.927 -11.793 1.00 92.12 78 CYS A C 1
ATOM 621 O O . CYS A 1 78 ? 21.244 -1.316 -11.528 1.00 92.12 78 CYS A O 1
ATOM 623 N N . PHE A 1 79 ? 19.813 -0.205 -12.870 1.00 93.19 79 PHE A N 1
ATOM 624 C CA . PHE A 1 79 ? 20.808 0.373 -13.763 1.00 93.19 79 PHE A CA 1
ATOM 625 C C . PHE A 1 79 ? 21.084 1.813 -13.342 1.00 93.19 79 PHE A C 1
ATOM 627 O O . PHE A 1 79 ? 20.147 2.564 -13.077 1.00 93.19 79 PHE A O 1
ATOM 634 N N . GLU A 1 80 ? 22.351 2.199 -13.299 1.00 91.56 80 GLU A N 1
ATOM 635 C CA . GLU A 1 80 ? 22.816 3.533 -12.935 1.00 91.56 80 GLU A CA 1
ATOM 636 C C . GLU A 1 80 ? 23.647 4.123 -14.071 1.00 91.56 80 GLU A C 1
ATOM 638 O O . GLU A 1 80 ? 24.634 3.538 -14.520 1.00 91.56 80 GLU A O 1
ATOM 643 N N . GLU A 1 81 ? 23.225 5.288 -14.546 1.00 91.06 81 GLU A N 1
ATOM 644 C CA . GLU A 1 81 ? 23.951 6.043 -15.553 1.00 91.06 81 GLU A CA 1
ATOM 645 C C . GLU A 1 81 ? 25.257 6.600 -14.980 1.00 91.06 81 GLU A C 1
ATOM 647 O O . GLU A 1 81 ? 25.228 7.222 -13.912 1.00 91.06 81 GLU A O 1
ATOM 652 N N . PRO A 1 82 ? 26.371 6.508 -15.723 1.00 89.69 82 PRO A N 1
ATOM 653 C CA . PRO A 1 82 ? 27.619 7.164 -15.358 1.00 89.69 82 PRO A CA 1
ATOM 654 C C . PRO A 1 82 ? 27.451 8.658 -15.030 1.00 89.69 82 PRO A C 1
ATOM 656 O O . PRO A 1 82 ? 26.641 9.386 -15.622 1.00 89.69 82 PRO A O 1
ATOM 659 N N . GLU A 1 83 ? 28.226 9.140 -14.059 1.00 84.81 83 GLU A N 1
ATOM 660 C CA . GLU A 1 83 ? 28.165 10.533 -13.596 1.00 84.81 83 GLU A CA 1
ATOM 661 C C . GLU A 1 83 ? 28.600 11.537 -14.676 1.00 84.81 83 GLU A C 1
ATOM 663 O O . GLU A 1 83 ? 28.137 12.678 -14.685 1.00 84.81 83 GLU A O 1
ATOM 668 N N . ASP A 1 84 ? 29.461 11.113 -15.602 1.00 85.62 84 ASP A N 1
ATOM 669 C CA . ASP A 1 84 ? 30.066 11.935 -16.651 1.00 85.62 84 ASP A CA 1
ATOM 670 C C . ASP A 1 84 ? 29.186 12.113 -17.899 1.00 85.62 84 ASP A C 1
ATOM 672 O O . ASP A 1 84 ? 29.490 12.961 -18.743 1.00 85.62 84 ASP A O 1
ATOM 676 N N . ILE A 1 85 ? 28.062 11.392 -17.999 1.00 84.88 85 ILE A N 1
ATOM 677 C CA . ILE A 1 85 ? 27.065 11.620 -19.049 1.00 84.88 85 ILE A CA 1
ATOM 678 C C . ILE A 1 85 ? 26.426 13.002 -18.860 1.00 84.88 85 ILE A C 1
ATOM 680 O O . ILE A 1 85 ? 25.887 13.338 -17.796 1.00 84.88 85 ILE A O 1
ATOM 684 N N . ALA A 1 86 ? 26.460 13.806 -19.926 1.00 82.44 86 ALA A N 1
ATOM 685 C CA . ALA A 1 86 ? 25.819 15.112 -19.958 1.00 82.44 86 ALA A CA 1
ATOM 686 C C . ALA A 1 86 ? 24.305 14.978 -19.740 1.00 82.44 86 ALA A C 1
ATOM 688 O O . ALA A 1 86 ? 23.667 14.077 -20.273 1.00 82.44 86 ALA A O 1
ATOM 689 N N . GLN A 1 87 ? 23.699 15.916 -19.006 1.00 76.81 87 GLN A N 1
ATOM 690 C CA . GLN A 1 87 ? 22.272 15.854 -18.653 1.00 76.81 87 GLN A CA 1
ATOM 691 C C . GLN A 1 87 ? 21.334 15.692 -19.865 1.00 76.81 87 GLN A C 1
ATOM 693 O O . GLN A 1 87 ? 20.296 15.047 -19.747 1.00 76.81 87 GLN A O 1
ATOM 698 N N . SER A 1 88 ? 21.683 16.279 -21.017 1.00 79.81 88 SER A N 1
ATOM 699 C CA . SER A 1 88 ? 20.910 16.171 -22.265 1.00 79.81 88 SER A CA 1
ATOM 700 C C . SER A 1 88 ? 20.921 14.774 -22.879 1.00 79.81 88 SER A C 1
ATOM 702 O O . SER A 1 88 ? 20.037 14.458 -23.670 1.00 79.81 88 SER A O 1
ATOM 704 N N . ASP A 1 89 ? 21.920 13.973 -22.521 1.00 81.44 89 ASP A N 1
ATOM 705 C CA . ASP A 1 89 ? 22.217 12.681 -23.131 1.00 81.44 89 ASP A CA 1
ATOM 706 C C . ASP A 1 89 ? 21.827 11.522 -22.195 1.00 81.44 89 ASP A C 1
ATOM 708 O O . ASP A 1 89 ? 21.973 10.355 -22.554 1.00 81.44 89 ASP A O 1
ATOM 712 N N . ARG A 1 90 ? 21.301 11.844 -21.002 1.00 85.12 90 ARG A N 1
ATOM 713 C CA . ARG A 1 90 ? 20.765 10.875 -20.042 1.00 85.12 90 ARG A CA 1
ATOM 714 C C . ARG A 1 90 ? 19.485 10.236 -20.577 1.00 85.12 90 ARG A C 1
ATOM 716 O O . ARG A 1 90 ? 18.509 10.916 -20.890 1.00 85.12 90 ARG A O 1
ATOM 723 N N . ILE A 1 91 ? 19.493 8.913 -20.632 1.00 86.00 91 ILE A N 1
ATOM 724 C CA . ILE A 1 91 ? 18.429 8.029 -21.100 1.00 86.00 91 ILE A CA 1
ATOM 725 C C . ILE A 1 91 ? 17.308 7.931 -20.060 1.00 86.00 91 ILE A C 1
ATOM 727 O O . ILE A 1 91 ? 16.130 7.943 -20.419 1.00 86.00 91 ILE A O 1
ATOM 731 N N . PHE A 1 92 ? 17.648 7.866 -18.768 1.00 83.25 92 PHE A N 1
ATOM 732 C CA . PHE A 1 92 ? 16.660 7.713 -17.691 1.00 83.25 92 PHE A CA 1
ATOM 733 C C . PHE A 1 92 ? 15.968 9.027 -17.297 1.00 83.25 92 PHE A C 1
ATOM 735 O O . PHE A 1 92 ? 15.016 9.015 -16.510 1.00 83.25 92 PHE A O 1
ATOM 742 N N . ASN A 1 93 ? 16.362 10.155 -17.898 1.00 71.94 93 ASN A N 1
ATOM 743 C CA . ASN A 1 93 ? 15.767 11.468 -17.660 1.00 71.94 93 ASN A CA 1
ATOM 744 C C . ASN A 1 93 ? 14.385 11.622 -18.336 1.00 71.94 93 ASN A C 1
ATOM 746 O O . ASN A 1 93 ? 14.232 12.319 -19.336 1.00 71.94 93 ASN A O 1
ATOM 750 N N . CYS A 1 94 ? 13.362 10.940 -17.816 1.00 57.25 94 CYS A N 1
ATOM 751 C CA . CYS A 1 94 ? 12.049 10.835 -18.467 1.00 57.25 94 CYS A CA 1
ATOM 752 C C . CYS A 1 94 ? 10.915 11.661 -17.825 1.00 57.25 94 CYS A C 1
ATOM 754 O O . CYS A 1 94 ? 9.855 11.783 -18.437 1.00 57.25 94 CYS A O 1
ATOM 756 N N . ALA A 1 95 ? 11.105 12.269 -16.644 1.00 49.34 95 ALA A N 1
ATOM 757 C CA . ALA A 1 95 ? 10.063 13.105 -16.013 1.00 49.34 95 ALA A CA 1
ATOM 758 C C . ALA A 1 95 ? 10.563 14.117 -14.962 1.00 49.34 95 ALA A C 1
ATOM 760 O O . ALA A 1 95 ? 9.897 15.118 -14.699 1.00 49.34 95 ALA A O 1
ATOM 761 N N . MET A 1 96 ? 11.718 13.874 -14.339 1.00 52.59 96 MET A N 1
ATOM 762 C CA . MET A 1 96 ? 12.323 14.753 -13.338 1.00 52.59 96 MET A CA 1
ATOM 763 C C . MET A 1 96 ? 13.832 14.769 -13.601 1.00 52.59 96 MET A C 1
ATOM 765 O O . MET A 1 96 ? 14.432 13.699 -13.567 1.00 52.59 96 MET A O 1
ATOM 769 N N . ASP A 1 97 ? 14.426 15.949 -13.834 1.00 51.66 97 ASP A N 1
ATOM 770 C CA . ASP A 1 97 ? 15.835 16.198 -14.240 1.00 51.66 97 ASP A CA 1
ATOM 771 C C . ASP A 1 97 ? 16.924 15.728 -13.240 1.00 51.66 97 ASP A C 1
ATOM 773 O O . ASP A 1 97 ? 17.960 16.369 -13.072 1.00 51.66 97 ASP A O 1
ATOM 777 N N . ARG A 1 98 ? 16.687 14.651 -12.487 1.00 57.19 98 ARG A N 1
ATOM 778 C CA . ARG A 1 98 ? 17.528 14.165 -11.382 1.00 57.19 98 ARG A CA 1
ATOM 779 C C . ARG A 1 98 ? 17.535 12.646 -11.216 1.00 57.19 98 ARG A C 1
ATOM 781 O O . ARG A 1 98 ? 18.130 12.160 -10.261 1.00 57.19 98 ARG A O 1
ATOM 788 N N . ILE A 1 99 ? 16.853 11.901 -12.083 1.00 68.88 99 ILE A N 1
ATOM 789 C CA . ILE A 1 99 ? 16.838 10.439 -12.007 1.00 68.88 99 ILE A CA 1
ATOM 790 C C . ILE A 1 99 ? 17.985 9.912 -12.871 1.00 68.88 99 ILE A C 1
ATOM 792 O O . ILE A 1 99 ? 17.917 9.973 -14.093 1.00 68.88 99 ILE A O 1
ATOM 796 N N . THR A 1 100 ? 19.041 9.426 -12.218 1.00 80.19 100 THR A N 1
ATOM 797 C CA . THR A 1 100 ? 20.203 8.775 -12.855 1.00 80.19 100 THR A CA 1
ATOM 798 C C . THR A 1 100 ? 20.109 7.253 -12.816 1.00 80.19 100 THR A C 1
ATOM 800 O O . THR A 1 100 ? 21.007 6.561 -13.283 1.00 80.19 100 THR A O 1
ATOM 803 N N . THR A 1 101 ? 19.032 6.714 -12.242 1.00 85.94 101 THR A N 1
ATOM 804 C CA . THR A 1 101 ? 18.843 5.277 -12.060 1.00 85.94 101 THR A CA 1
ATOM 805 C C . THR A 1 101 ? 17.508 4.813 -12.616 1.00 85.94 101 THR A C 1
ATOM 807 O O . THR A 1 101 ? 16.502 5.518 -12.543 1.00 85.94 101 THR A O 1
ATOM 810 N N . PHE A 1 102 ? 17.480 3.595 -13.144 1.00 87.25 102 PHE A N 1
ATOM 811 C CA . PHE A 1 102 ? 16.256 2.923 -13.547 1.00 87.25 102 PHE A CA 1
ATOM 812 C C . PHE A 1 102 ? 16.190 1.540 -12.916 1.00 87.25 102 PHE A C 1
ATOM 814 O O . PHE A 1 102 ? 17.135 0.758 -13.008 1.00 87.25 102 PHE A O 1
ATOM 821 N N . LYS A 1 103 ? 15.046 1.227 -12.308 1.00 88.19 103 LYS A N 1
ATOM 822 C CA . LYS A 1 103 ? 14.806 -0.056 -11.651 1.00 88.19 103 LYS A CA 1
ATOM 823 C C . LYS A 1 103 ? 13.778 -0.872 -12.416 1.00 88.19 103 LYS A C 1
ATOM 825 O O . LYS A 1 103 ? 12.703 -0.371 -12.745 1.00 88.19 103 LYS A O 1
ATOM 830 N N . THR A 1 104 ? 14.105 -2.135 -12.663 1.00 89.50 104 THR A N 1
ATOM 831 C CA . THR A 1 104 ? 13.183 -3.145 -13.186 1.00 89.50 104 THR A CA 1
ATOM 832 C C . THR A 1 104 ? 13.097 -4.328 -12.228 1.00 89.50 104 THR A C 1
ATOM 834 O O . THR A 1 104 ? 14.003 -4.565 -11.427 1.00 89.5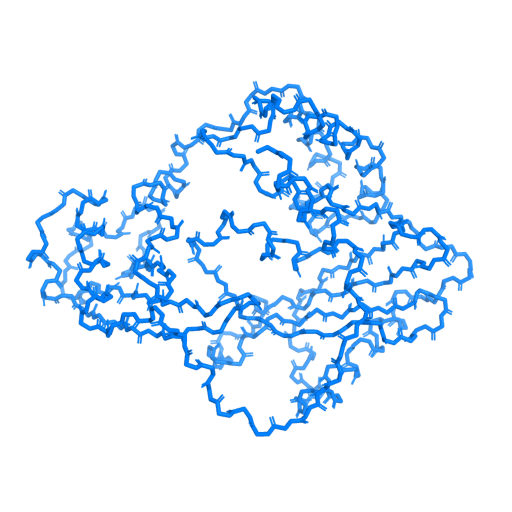0 104 THR A O 1
ATOM 837 N N . TYR A 1 105 ? 11.987 -5.057 -12.304 1.00 88.75 105 TYR A N 1
ATOM 838 C CA . TYR A 1 105 ? 11.611 -6.059 -11.316 1.00 88.75 105 TYR A CA 1
ATOM 839 C C . TYR A 1 105 ? 11.202 -7.364 -11.992 1.00 88.75 105 TYR A C 1
ATOM 841 O O . TYR A 1 105 ? 10.430 -7.355 -12.958 1.00 88.75 105 TYR A O 1
ATOM 849 N N . LEU A 1 106 ? 11.711 -8.484 -11.476 1.00 90.62 106 LEU A N 1
ATOM 850 C CA . LEU A 1 106 ? 11.493 -9.818 -12.031 1.00 90.62 106 LEU A CA 1
ATOM 851 C C . LEU A 1 106 ? 11.040 -10.787 -10.943 1.00 90.62 106 LEU A C 1
ATOM 853 O O . LEU A 1 106 ? 11.564 -10.779 -9.831 1.00 90.62 106 LEU A O 1
ATOM 857 N N . TYR A 1 107 ? 10.108 -11.671 -11.284 1.00 88.88 107 TYR A N 1
ATOM 858 C CA . TYR A 1 107 ? 9.829 -12.854 -10.473 1.00 88.88 107 TYR A CA 1
ATOM 859 C C . TYR A 1 107 ? 11.048 -13.797 -10.449 1.00 88.88 107 TYR A C 1
ATOM 861 O O . TYR A 1 107 ? 11.917 -13.688 -11.320 1.00 88.88 107 TYR A O 1
ATOM 869 N N . PRO A 1 108 ? 11.119 -14.765 -9.511 1.00 88.94 108 PRO A N 1
ATOM 870 C CA . PRO A 1 108 ? 12.280 -15.650 -9.374 1.00 88.94 108 PRO A CA 1
ATOM 871 C C . PRO A 1 108 ? 12.633 -16.415 -10.651 1.00 88.94 108 PRO A C 1
ATOM 873 O O . PRO A 1 108 ? 13.803 -16.677 -10.891 1.00 88.94 108 PRO A O 1
ATOM 876 N N . ASN A 1 109 ? 11.639 -16.700 -11.494 1.00 89.00 109 ASN A N 1
ATOM 877 C CA . ASN A 1 109 ? 11.784 -17.389 -12.778 1.00 89.00 109 ASN A CA 1
ATOM 878 C C . ASN A 1 109 ? 12.157 -16.477 -13.964 1.00 89.00 109 ASN A C 1
ATOM 880 O O . ASN A 1 109 ? 12.057 -16.894 -15.117 1.00 89.00 109 ASN A O 1
ATOM 884 N N . GLY A 1 110 ? 12.510 -15.214 -13.712 1.00 89.62 110 GLY A N 1
ATOM 885 C CA . GLY A 1 110 ? 12.909 -14.259 -14.748 1.00 89.62 110 GLY A CA 1
ATOM 886 C C . GLY A 1 110 ? 11.754 -13.608 -15.504 1.00 89.62 110 GLY A C 1
ATOM 887 O O . GLY A 1 110 ? 11.981 -12.838 -16.436 1.00 89.62 110 GLY A O 1
ATOM 888 N N . LYS A 1 111 ? 10.497 -13.862 -15.128 1.00 89.31 111 LYS A N 1
ATOM 889 C CA . LYS A 1 111 ? 9.372 -13.135 -15.721 1.00 89.31 111 LYS A CA 1
ATOM 890 C C . LYS A 1 111 ? 9.375 -11.681 -15.234 1.00 89.31 111 LYS A C 1
ATOM 892 O O . LYS A 1 111 ? 9.276 -11.428 -14.036 1.00 89.31 111 LYS A O 1
ATOM 897 N N . ILE A 1 112 ? 9.419 -10.737 -16.176 1.00 88.38 112 ILE A N 1
ATOM 898 C CA . ILE A 1 112 ? 9.276 -9.297 -15.916 1.00 88.38 112 ILE A CA 1
ATOM 899 C C . ILE A 1 112 ? 7.916 -9.015 -15.261 1.00 88.38 112 ILE A C 1
ATOM 901 O O . ILE A 1 112 ? 6.878 -9.460 -15.759 1.00 88.38 112 ILE A O 1
ATOM 905 N N . ILE A 1 113 ? 7.933 -8.265 -14.157 1.00 84.25 113 ILE A N 1
ATOM 906 C CA . ILE A 1 113 ? 6.732 -7.909 -13.387 1.00 84.25 113 ILE A CA 1
ATOM 907 C C . ILE A 1 113 ? 5.944 -6.794 -14.093 1.00 84.25 113 ILE A C 1
ATOM 909 O O . ILE A 1 113 ? 4.734 -6.919 -14.275 1.00 84.25 113 ILE A O 1
ATOM 913 N N . LEU A 1 114 ? 6.632 -5.743 -14.557 1.00 80.25 114 LEU A N 1
ATOM 914 C CA . LEU A 1 114 ? 6.068 -4.662 -15.374 1.00 80.25 114 LEU A CA 1
ATOM 915 C C . LEU A 1 114 ? 6.983 -4.401 -16.572 1.00 80.25 114 LEU A C 1
ATOM 917 O O . LEU A 1 114 ? 8.147 -4.051 -16.361 1.00 80.25 114 LEU A O 1
ATOM 921 N N . PRO A 1 115 ? 6.493 -4.537 -17.815 1.00 87.25 115 PRO A N 1
ATOM 922 C CA . PRO A 1 115 ? 7.262 -4.162 -18.994 1.00 87.25 115 PRO A CA 1
ATOM 923 C C . PRO A 1 115 ? 7.774 -2.721 -18.897 1.00 87.25 115 PRO A C 1
ATOM 925 O O . PRO A 1 115 ? 7.025 -1.802 -18.557 1.00 87.25 115 PRO A O 1
ATOM 928 N N . VAL A 1 116 ? 9.041 -2.489 -19.245 1.00 86.69 116 VAL A N 1
ATOM 929 C CA . VAL A 1 116 ? 9.698 -1.181 -19.032 1.00 86.69 116 VAL A CA 1
ATOM 930 C C . VAL A 1 116 ? 8.993 -0.070 -19.802 1.00 86.69 116 VAL A C 1
ATOM 932 O O . VAL A 1 116 ? 8.842 1.048 -19.316 1.00 86.69 116 VAL A O 1
ATOM 935 N N . ARG A 1 117 ? 8.474 -0.384 -20.990 1.00 83.50 117 ARG A N 1
ATOM 936 C CA . ARG A 1 117 ? 7.709 0.573 -21.794 1.00 83.50 117 ARG A CA 1
ATOM 937 C C . ARG A 1 117 ? 6.420 1.034 -21.104 1.00 83.50 117 ARG A C 1
ATOM 939 O O . ARG A 1 117 ? 6.041 2.192 -21.264 1.00 83.50 117 ARG A O 1
ATOM 946 N N . GLU A 1 118 ? 5.751 0.147 -20.371 1.00 77.62 118 GLU A N 1
ATOM 947 C CA . GLU A 1 118 ? 4.550 0.489 -19.601 1.00 77.62 118 GLU A CA 1
ATOM 948 C C . GLU A 1 118 ? 4.918 1.358 -18.394 1.00 77.62 118 GLU A C 1
ATOM 950 O O . GLU A 1 118 ? 4.265 2.374 -18.157 1.00 77.62 118 GLU A O 1
ATOM 955 N N . ALA A 1 119 ? 6.021 1.039 -17.705 1.00 77.81 119 ALA A N 1
ATOM 956 C CA . ALA A 1 119 ? 6.554 1.866 -16.622 1.00 77.81 119 ALA A CA 1
ATOM 957 C C . ALA A 1 119 ? 6.868 3.301 -17.090 1.00 77.81 119 ALA A C 1
ATOM 959 O O . ALA A 1 119 ? 6.418 4.268 -16.476 1.00 77.81 119 ALA A O 1
ATOM 960 N N . ILE A 1 120 ? 7.560 3.447 -18.227 1.00 77.56 120 ILE A N 1
ATOM 961 C CA . ILE A 1 120 ? 7.874 4.754 -18.827 1.00 77.56 120 ILE A CA 1
ATOM 962 C C . ILE A 1 120 ? 6.592 5.504 -19.215 1.00 77.56 120 ILE A C 1
ATOM 964 O O . ILE A 1 120 ? 6.462 6.693 -18.930 1.00 77.56 120 ILE A O 1
ATOM 968 N N . ALA A 1 121 ? 5.627 4.831 -19.852 1.00 74.62 121 ALA A N 1
ATOM 969 C CA . ALA A 1 121 ? 4.371 5.464 -20.255 1.00 74.62 121 ALA A CA 1
ATOM 970 C C . ALA A 1 121 ? 3.583 6.004 -19.050 1.00 74.62 121 ALA A C 1
ATOM 972 O O . ALA A 1 121 ? 3.032 7.106 -19.127 1.00 74.62 121 ALA A O 1
ATOM 973 N N . ALA A 1 122 ? 3.563 5.257 -17.941 1.00 69.19 122 ALA A N 1
ATOM 974 C CA . ALA A 1 122 ? 2.962 5.694 -16.687 1.00 69.19 122 ALA A CA 1
ATOM 975 C C . ALA A 1 122 ? 3.689 6.920 -16.107 1.00 69.19 122 ALA A C 1
ATOM 977 O O . ALA A 1 122 ? 3.034 7.900 -15.754 1.00 69.19 122 ALA A O 1
ATOM 978 N N . TRP A 1 123 ? 5.026 6.919 -16.076 1.00 67.81 123 TRP A N 1
ATOM 979 C CA . TRP A 1 123 ? 5.818 8.056 -15.585 1.00 67.81 123 TRP A CA 1
ATOM 980 C C . TRP A 1 123 ? 5.643 9.331 -16.402 1.00 67.81 123 TRP A C 1
ATOM 982 O O . TRP A 1 123 ? 5.557 10.418 -15.838 1.00 67.81 123 TRP A O 1
ATOM 992 N N . MET A 1 124 ? 5.559 9.207 -17.725 1.00 67.62 124 MET A N 1
ATOM 993 C CA . MET A 1 124 ? 5.361 10.350 -18.615 1.00 67.62 124 MET A CA 1
ATOM 994 C C . MET A 1 124 ? 3.913 10.868 -18.613 1.00 67.62 124 MET A C 1
ATOM 996 O O . MET A 1 124 ? 3.594 11.783 -19.372 1.00 67.62 124 MET A O 1
ATOM 1000 N N . GLY A 1 125 ? 3.012 10.272 -17.819 1.00 60.31 125 GLY A N 1
ATOM 1001 C CA . GLY A 1 125 ? 1.591 10.627 -17.809 1.00 60.31 125 GLY A CA 1
ATOM 1002 C C . GLY A 1 125 ? 0.903 10.398 -19.160 1.00 60.31 125 GLY A C 1
ATOM 1003 O O . GLY A 1 125 ? -0.131 10.997 -19.438 1.00 60.31 125 GLY A O 1
ATOM 1004 N N . LEU A 1 126 ? 1.482 9.552 -20.022 1.00 56.78 126 LEU A N 1
ATOM 1005 C CA . LEU A 1 126 ? 0.936 9.213 -21.345 1.00 56.78 126 LEU A CA 1
ATOM 1006 C C . LEU A 1 126 ? -0.190 8.179 -21.257 1.00 56.78 126 LEU A C 1
ATOM 1008 O O . LEU A 1 126 ? -0.857 7.869 -22.244 1.00 56.78 126 LEU A O 1
ATOM 1012 N N . VAL A 1 127 ? -0.397 7.656 -20.057 1.00 57.28 127 VAL A N 1
ATOM 1013 C CA . VAL A 1 127 ? -1.557 6.884 -19.666 1.00 57.28 127 VAL A CA 1
ATOM 1014 C C . VAL A 1 127 ? -2.730 7.840 -19.461 1.00 57.28 127 VAL A C 1
ATOM 1016 O O . VAL A 1 127 ? -2.767 8.593 -18.490 1.00 57.28 127 VAL A O 1
ATOM 1019 N N . ALA A 1 128 ? -3.698 7.813 -20.379 1.00 54.78 128 ALA A N 1
ATOM 1020 C CA . ALA A 1 128 ? -4.949 8.530 -20.173 1.00 54.78 128 ALA A CA 1
ATOM 1021 C C . ALA A 1 128 ? -5.675 7.945 -18.942 1.00 54.78 128 ALA A C 1
ATOM 1023 O O . ALA A 1 128 ? -5.785 6.714 -18.846 1.00 54.78 128 ALA A O 1
ATOM 1024 N N . PRO A 1 129 ? -6.184 8.789 -18.023 1.00 58.00 129 PRO A N 1
ATOM 1025 C CA . PRO A 1 129 ? -7.091 8.323 -16.988 1.00 58.00 129 PRO A CA 1
ATOM 1026 C C . PRO A 1 129 ? -8.296 7.625 -17.625 1.00 58.00 129 PRO A C 1
ATOM 1028 O O . PRO A 1 129 ? -8.663 7.894 -18.774 1.00 58.00 129 PRO A O 1
ATOM 1031 N N . ALA A 1 130 ? -8.906 6.706 -16.883 1.00 59.84 130 ALA A N 1
ATOM 1032 C CA . ALA A 1 130 ? -10.159 6.108 -17.303 1.00 59.84 130 ALA A CA 1
ATOM 1033 C C . ALA A 1 130 ? -11.225 7.211 -17.312 1.00 59.84 130 ALA A C 1
ATOM 1035 O O . ALA A 1 130 ? -11.667 7.630 -16.260 1.00 59.84 130 ALA A O 1
ATOM 1036 N N . TYR A 1 131 ? -11.633 7.730 -18.468 1.00 67.00 131 TYR A N 1
ATOM 1037 C CA . TYR A 1 131 ? -12.720 8.714 -18.523 1.00 67.00 131 TYR A CA 1
ATOM 1038 C C . TYR A 1 131 ? -14.061 7.979 -18.576 1.00 67.00 131 TYR A C 1
ATOM 1040 O O . TYR A 1 131 ? -14.640 7.801 -19.648 1.00 67.00 131 TYR A O 1
ATOM 1048 N N . ASN A 1 132 ? -14.523 7.488 -17.427 1.00 82.00 132 ASN A N 1
ATOM 1049 C CA . ASN A 1 132 ? -15.817 6.825 -17.288 1.00 82.00 132 ASN A CA 1
ATOM 1050 C C . ASN A 1 132 ? -16.566 7.316 -16.038 1.00 82.00 132 ASN A C 1
ATOM 1052 O O . ASN A 1 132 ? -16.031 8.061 -15.221 1.00 82.00 132 ASN A O 1
ATOM 1056 N N . ALA A 1 133 ? -17.826 6.902 -15.891 1.00 87.06 133 ALA A N 1
ATOM 1057 C CA . ALA A 1 133 ? -18.670 7.357 -14.786 1.00 87.06 133 ALA A CA 1
ATOM 1058 C C . ALA A 1 133 ? -18.108 6.977 -13.402 1.00 87.06 133 ALA A C 1
ATOM 1060 O O . ALA A 1 133 ? -18.298 7.715 -12.438 1.00 87.06 133 ALA A O 1
ATOM 1061 N N . LEU A 1 134 ? -17.402 5.846 -13.296 1.00 88.69 134 LEU A N 1
ATOM 1062 C CA . LEU A 1 134 ? -16.774 5.427 -12.044 1.00 88.69 134 LEU A CA 1
ATOM 1063 C C . LEU A 1 134 ? -15.627 6.374 -11.654 1.00 88.69 134 LEU A C 1
ATOM 1065 O O . LEU A 1 134 ? -15.544 6.770 -10.492 1.00 88.69 134 LEU A O 1
ATOM 1069 N N . ASP A 1 135 ? -14.792 6.775 -12.613 1.00 86.44 135 ASP A N 1
ATOM 1070 C CA . ASP A 1 135 ? -13.715 7.752 -12.410 1.00 86.44 135 ASP A CA 1
ATOM 1071 C C . ASP A 1 135 ? -14.239 9.111 -11.947 1.00 86.44 135 ASP A C 1
ATOM 1073 O O . ASP A 1 135 ? -13.719 9.684 -10.989 1.00 86.44 135 ASP A O 1
ATOM 1077 N N . GLU A 1 136 ? -15.304 9.607 -12.582 1.00 87.88 136 GLU A N 1
ATOM 1078 C CA . GLU A 1 136 ? -15.930 10.880 -12.214 1.00 87.88 136 GLU A CA 1
ATOM 1079 C C . GLU A 1 136 ? -16.414 10.857 -10.760 1.00 87.88 136 GLU A C 1
ATOM 1081 O O . GLU A 1 136 ? -16.186 11.803 -9.999 1.00 87.88 136 GLU A O 1
ATOM 1086 N N . GLU A 1 137 ? -17.038 9.755 -10.339 1.00 90.56 137 GLU A N 1
ATOM 1087 C CA . GLU A 1 137 ? -17.508 9.593 -8.967 1.00 90.56 137 GLU A CA 1
ATOM 1088 C C . GLU A 1 137 ? -16.363 9.475 -7.956 1.00 90.56 137 GLU A C 1
ATOM 1090 O O . GLU A 1 137 ? -16.398 10.126 -6.909 1.00 90.56 137 GLU A O 1
ATOM 1095 N N . ILE A 1 138 ? -15.326 8.687 -8.257 1.00 89.25 138 ILE A N 1
ATOM 1096 C CA . ILE A 1 138 ? -14.136 8.570 -7.402 1.00 89.25 138 ILE A CA 1
ATOM 1097 C C . ILE A 1 138 ? -13.435 9.931 -7.279 1.00 89.25 138 ILE A C 1
ATOM 1099 O O . ILE A 1 138 ? -13.063 10.349 -6.178 1.00 89.25 138 ILE A O 1
ATOM 1103 N N . THR A 1 139 ? -13.319 10.665 -8.384 1.00 85.94 139 THR A N 1
ATOM 1104 C CA . THR A 1 139 ? -12.744 12.013 -8.423 1.00 85.94 139 THR A CA 1
ATOM 1105 C C . THR A 1 139 ? -13.576 13.004 -7.609 1.00 85.94 139 THR A C 1
ATOM 1107 O O . THR A 1 139 ? -13.015 13.851 -6.913 1.00 85.94 139 THR A O 1
ATOM 1110 N N . ALA A 1 140 ? -14.906 12.883 -7.601 1.00 88.94 140 ALA A N 1
ATOM 1111 C CA . ALA A 1 140 ? -15.763 13.708 -6.751 1.00 88.94 140 ALA A CA 1
ATOM 1112 C C . ALA A 1 140 ? -15.487 13.484 -5.251 1.00 88.94 140 ALA A C 1
ATOM 1114 O O . ALA A 1 140 ? -15.517 14.438 -4.472 1.00 88.94 140 ALA A O 1
ATOM 1115 N N . PHE A 1 141 ? -15.146 12.261 -4.827 1.00 89.50 141 PHE A N 1
ATOM 1116 C CA . PHE A 1 141 ? -14.665 12.021 -3.459 1.00 89.50 141 PHE A CA 1
ATOM 1117 C C . PHE A 1 141 ? -13.303 12.673 -3.198 1.00 89.50 141 PHE A C 1
ATOM 1119 O O . PHE A 1 141 ? -13.118 13.282 -2.143 1.00 89.50 141 PHE A O 1
ATOM 1126 N N . ALA A 1 142 ? -12.393 12.643 -4.175 1.00 83.12 142 ALA A N 1
ATOM 1127 C CA . ALA A 1 142 ? -11.107 13.337 -4.092 1.00 83.12 142 ALA A CA 1
ATOM 1128 C C . ALA A 1 142 ? -11.234 14.868 -4.009 1.00 83.12 142 ALA A C 1
ATOM 1130 O O . ALA A 1 142 ? -10.283 15.532 -3.621 1.00 83.12 142 ALA A O 1
ATOM 1131 N N . GLN A 1 143 ? -12.393 15.443 -4.343 1.00 84.69 143 GLN A N 1
ATOM 1132 C CA . GLN A 1 143 ? -12.682 16.870 -4.148 1.00 84.69 143 GLN A CA 1
ATOM 1133 C C . GLN A 1 143 ? -13.245 17.182 -2.752 1.00 84.69 143 GLN A C 1
ATOM 1135 O O . GLN A 1 143 ? -13.145 18.319 -2.292 1.00 84.69 143 GLN A O 1
ATOM 1140 N N . LYS A 1 144 ? -13.830 16.192 -2.060 1.00 85.06 144 LYS A N 1
ATOM 1141 C CA . LYS A 1 144 ? -14.354 16.340 -0.687 1.00 85.06 144 LYS A CA 1
ATOM 1142 C C . LYS A 1 144 ? -13.251 16.354 0.374 1.00 85.06 144 LYS A C 1
ATOM 1144 O O . LYS A 1 144 ? -13.489 16.800 1.494 1.00 85.06 144 LYS A O 1
ATOM 1149 N N . ALA A 1 145 ? -12.068 15.852 0.040 1.00 83.56 145 ALA A N 1
ATOM 1150 C CA . ALA A 1 145 ? -10.912 15.777 0.922 1.00 83.56 145 ALA A CA 1
ATOM 1151 C C . ALA A 1 145 ? -9.656 16.245 0.183 1.00 83.56 145 ALA A C 1
ATOM 1153 O O . ALA A 1 145 ? -9.602 16.231 -1.038 1.00 83.56 145 ALA A O 1
ATOM 1154 N N . THR A 1 146 ? -8.629 16.674 0.909 1.00 76.75 146 THR A N 1
ATOM 1155 C CA . THR A 1 146 ? -7.350 17.041 0.297 1.00 76.75 146 THR A CA 1
ATOM 1156 C C . THR A 1 146 ? -6.419 15.831 0.223 1.00 76.75 146 THR A C 1
ATOM 1158 O O . THR A 1 146 ? -6.296 15.054 1.169 1.00 76.75 146 THR A O 1
ATOM 1161 N N . GLY A 1 147 ? -5.725 15.683 -0.907 1.00 80.38 147 GLY A N 1
ATOM 1162 C CA . GLY A 1 147 ? -4.753 14.610 -1.126 1.00 80.38 147 GLY A CA 1
ATOM 1163 C C . GLY A 1 147 ? -5.369 13.268 -1.542 1.00 80.38 147 GLY A C 1
ATOM 1164 O O . GLY A 1 147 ? -6.565 13.150 -1.797 1.00 80.38 147 GLY A O 1
ATOM 1165 N N . GLY A 1 148 ? -4.516 12.246 -1.655 1.00 84.62 148 GLY A N 1
ATOM 1166 C CA . GLY A 1 148 ? -4.935 10.890 -2.024 1.00 84.62 148 GLY A CA 1
ATOM 1167 C C . GLY A 1 148 ? -5.735 10.181 -0.926 1.00 84.62 148 GLY A C 1
ATOM 1168 O O . GLY A 1 148 ? -5.693 10.584 0.235 1.00 84.62 148 GLY A O 1
ATOM 1169 N N . PHE A 1 149 ? -6.405 9.085 -1.298 1.00 91.56 149 PHE A N 1
ATOM 1170 C CA . PHE A 1 149 ? -7.306 8.289 -0.449 1.00 91.56 149 PHE A CA 1
ATOM 1171 C C . PHE A 1 149 ? -6.799 8.031 0.979 1.00 91.56 149 PHE A C 1
ATOM 1173 O O . PHE A 1 149 ? -7.546 8.149 1.946 1.00 91.56 149 PHE A O 1
ATOM 1180 N N . VAL A 1 150 ? -5.511 7.713 1.120 1.00 90.88 150 VAL A N 1
ATOM 1181 C CA . VAL A 1 150 ? -4.851 7.411 2.404 1.00 90.88 150 VAL A CA 1
ATOM 1182 C C . VAL A 1 150 ? -4.875 8.576 3.408 1.00 90.88 150 VAL A C 1
ATOM 1184 O O . VAL A 1 150 ? -4.748 8.354 4.609 1.00 90.88 150 VAL A O 1
ATOM 1187 N N . ASN A 1 151 ? -5.064 9.810 2.927 1.00 90.00 151 ASN A N 1
ATOM 1188 C CA . ASN A 1 151 ? -5.133 11.031 3.735 1.00 90.00 151 ASN A CA 1
ATOM 1189 C C . ASN A 1 151 ? -6.571 11.507 3.986 1.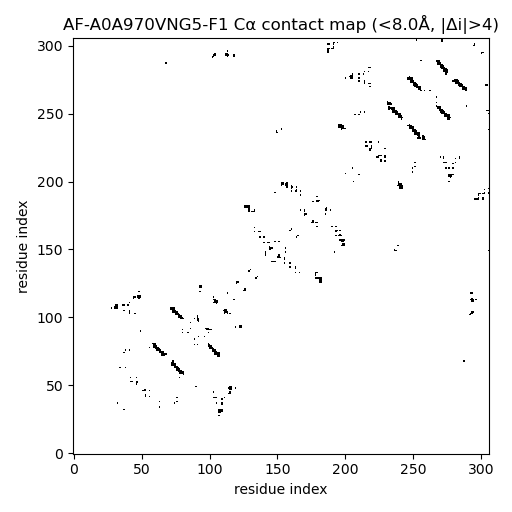00 90.00 151 ASN A C 1
ATOM 1191 O O . ASN A 1 151 ? -6.773 12.502 4.682 1.00 90.00 151 ASN A O 1
ATOM 1195 N N . TRP A 1 152 ? -7.577 10.847 3.408 1.00 94.38 152 TRP A N 1
ATOM 1196 C CA . TRP A 1 152 ? -8.960 11.281 3.565 1.00 94.38 152 TRP A CA 1
ATOM 1197 C C . TRP A 1 152 ? -9.450 11.081 5.009 1.00 94.38 152 TRP A C 1
ATOM 1199 O O . TRP A 1 152 ? -9.094 10.086 5.651 1.00 94.38 152 TRP A O 1
ATOM 1209 N N . PRO A 1 153 ? -10.323 11.965 5.526 1.00 95.38 153 PRO A N 1
ATOM 1210 C CA . PRO A 1 153 ? -11.017 11.729 6.792 1.00 95.38 153 PRO A CA 1
ATOM 1211 C C . PRO A 1 153 ? -11.756 10.381 6.803 1.00 95.38 153 PRO A C 1
ATOM 1213 O O . PRO A 1 153 ? -12.146 9.866 5.747 1.00 95.38 153 PRO A O 1
ATOM 1216 N N . LEU A 1 154 ? -11.953 9.794 7.989 1.00 97.12 154 LEU A N 1
ATOM 1217 C CA . LEU A 1 154 ? -12.617 8.490 8.130 1.00 97.12 154 LEU A CA 1
ATOM 1218 C C . LEU A 1 154 ? -14.043 8.527 7.565 1.00 97.12 154 LEU A C 1
ATOM 1220 O O . LEU A 1 154 ? -14.462 7.599 6.882 1.00 97.12 154 LEU A O 1
ATOM 1224 N N . GLU A 1 155 ? -14.751 9.637 7.759 1.00 96.44 155 GLU A N 1
ATOM 1225 C CA . GLU A 1 155 ? -16.112 9.869 7.275 1.00 96.44 155 GLU A CA 1
ATOM 1226 C C . GLU A 1 155 ? -16.184 9.812 5.746 1.00 96.44 155 GLU A C 1
ATOM 1228 O O . GLU A 1 155 ? -17.098 9.208 5.184 1.00 96.44 155 GLU A O 1
ATOM 1233 N N . VAL A 1 156 ? -15.191 10.398 5.067 1.00 96.25 156 VAL A N 1
ATOM 1234 C CA . VAL A 1 156 ? -15.117 10.413 3.600 1.00 96.25 156 VAL A CA 1
ATOM 1235 C C . VAL A 1 156 ? -14.827 9.010 3.071 1.00 96.25 156 VAL A C 1
ATOM 1237 O O . VAL A 1 156 ? -15.462 8.582 2.110 1.00 96.25 156 VAL A O 1
ATOM 1240 N N . ARG A 1 157 ? -13.937 8.245 3.718 1.00 96.56 157 ARG A N 1
ATOM 1241 C CA . ARG A 1 157 ? -13.684 6.837 3.351 1.00 96.56 157 ARG A CA 1
ATOM 1242 C C . ARG A 1 157 ? -14.881 5.929 3.636 1.00 96.56 157 ARG A C 1
ATOM 1244 O O . ARG A 1 157 ? -15.171 5.024 2.850 1.00 96.56 157 ARG A O 1
ATOM 1251 N N . ALA A 1 158 ? -15.617 6.189 4.713 1.00 97.38 158 ALA A N 1
ATOM 1252 C CA . ALA A 1 158 ? -16.854 5.482 5.018 1.00 97.38 158 ALA A CA 1
ATOM 1253 C C . ALA A 1 158 ? -17.941 5.758 3.965 1.00 97.38 158 ALA A C 1
ATOM 1255 O O . ALA A 1 158 ? -18.630 4.839 3.526 1.00 97.38 158 ALA A O 1
ATOM 1256 N N . GLU A 1 159 ? -18.083 7.004 3.506 1.00 96.75 159 GLU A N 1
ATOM 1257 C CA . GLU A 1 159 ? -18.999 7.349 2.412 1.00 96.75 159 GLU A CA 1
ATOM 1258 C C . GLU A 1 159 ? -18.540 6.748 1.069 1.00 96.75 159 GLU A C 1
ATOM 1260 O O . GLU A 1 159 ? -19.356 6.175 0.338 1.00 96.75 159 GLU A O 1
ATOM 1265 N N . TYR A 1 160 ? -17.236 6.806 0.779 1.00 95.75 160 TYR A N 1
ATOM 1266 C CA . TYR A 1 160 ? -16.634 6.193 -0.405 1.00 95.75 160 TYR A CA 1
ATOM 1267 C C . TYR A 1 160 ? -16.934 4.695 -0.462 1.00 95.75 160 TYR A C 1
ATOM 1269 O O . TYR A 1 160 ? -17.485 4.224 -1.452 1.00 95.75 160 TYR A O 1
ATOM 1277 N N . SER A 1 161 ? -16.649 3.937 0.602 1.00 96.88 161 SER A N 1
ATOM 1278 C CA . SER A 1 161 ? -16.871 2.482 0.591 1.00 96.88 161 SER A CA 1
ATOM 1279 C C . SER A 1 161 ? -18.347 2.101 0.500 1.00 96.88 161 SER A C 1
ATOM 1281 O O . SER A 1 161 ? -18.672 1.087 -0.104 1.00 96.88 161 SER A O 1
ATOM 1283 N N . LYS A 1 162 ? -19.274 2.916 1.012 1.00 96.62 162 LYS A N 1
ATOM 1284 C CA . LYS A 1 162 ? -20.715 2.683 0.804 1.00 96.62 162 LYS A CA 1
ATOM 1285 C C . LYS A 1 162 ? -21.150 2.894 -0.649 1.00 96.62 162 LYS A C 1
ATOM 1287 O O . LYS A 1 162 ? -22.113 2.268 -1.082 1.00 96.62 162 LYS A O 1
ATOM 1292 N N . THR A 1 163 ? -20.463 3.768 -1.381 1.00 96.06 163 THR A N 1
ATOM 1293 C CA . THR A 1 163 ? -20.876 4.223 -2.718 1.00 96.06 163 THR A CA 1
ATOM 1294 C C . THR A 1 163 ? -20.137 3.496 -3.840 1.00 96.06 163 THR A C 1
ATOM 1296 O O . THR A 1 163 ? -20.759 2.996 -4.775 1.00 96.06 163 THR A O 1
ATOM 1299 N N . ILE A 1 164 ? -18.809 3.431 -3.745 1.00 95.50 164 ILE A N 1
ATOM 1300 C CA . ILE A 1 164 ? -17.910 2.974 -4.806 1.00 95.50 164 ILE A CA 1
ATOM 1301 C C . ILE A 1 164 ? -17.706 1.463 -4.757 1.00 95.50 164 ILE A C 1
ATOM 1303 O O . ILE A 1 164 ? -17.833 0.798 -5.784 1.00 95.50 164 ILE A O 1
ATOM 1307 N N . ARG A 1 165 ? -17.469 0.883 -3.574 1.00 95.00 165 ARG A N 1
ATOM 1308 C CA . ARG A 1 165 ? -17.184 -0.555 -3.456 1.00 95.00 165 ARG A CA 1
ATOM 1309 C C . ARG A 1 165 ? -18.266 -1.450 -4.078 1.00 95.00 165 ARG A C 1
ATOM 1311 O O . ARG A 1 165 ? -17.881 -2.342 -4.827 1.00 95.00 165 ARG A O 1
ATOM 1318 N N . PRO A 1 166 ? -19.584 -1.248 -3.860 1.00 95.69 166 PRO A N 1
ATOM 1319 C CA . PRO A 1 166 ? -20.602 -2.076 -4.514 1.00 95.69 166 PRO A CA 1
ATOM 1320 C C . PRO A 1 166 ? -20.534 -2.028 -6.046 1.00 95.69 166 PRO A C 1
ATOM 1322 O O . PRO A 1 166 ? -20.805 -3.029 -6.702 1.00 95.69 166 PRO A O 1
ATOM 1325 N N . LYS A 1 167 ? -20.135 -0.888 -6.624 1.00 95.38 167 LYS A N 1
ATOM 1326 C CA . LYS A 1 167 ? -19.969 -0.728 -8.076 1.00 95.38 167 LYS A CA 1
ATOM 1327 C C . LYS A 1 167 ? -18.754 -1.496 -8.574 1.00 95.38 167 LYS A C 1
ATOM 1329 O O . LYS A 1 167 ? -18.868 -2.250 -9.533 1.00 95.38 167 LYS A O 1
ATOM 1334 N N . VAL A 1 168 ? -17.625 -1.372 -7.875 1.00 94.06 168 VAL A N 1
ATOM 1335 C CA . VAL A 1 168 ? -16.414 -2.149 -8.176 1.00 94.06 168 VAL A CA 1
ATOM 1336 C C . VAL A 1 168 ? -16.693 -3.651 -8.076 1.00 94.06 168 VAL A C 1
ATOM 1338 O O . VAL A 1 168 ? -16.314 -4.400 -8.970 1.00 94.06 168 VAL A O 1
ATOM 1341 N N . GLN A 1 169 ? -17.425 -4.098 -7.051 1.00 93.00 169 G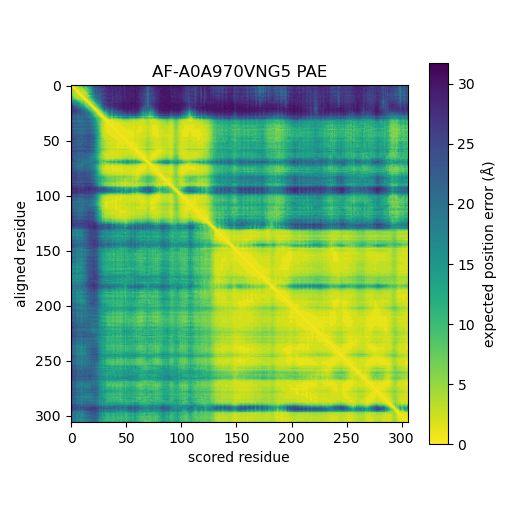LN A N 1
ATOM 1342 C CA . GLN A 1 169 ? -17.833 -5.499 -6.920 1.00 93.00 169 GLN A CA 1
ATOM 1343 C C . GLN A 1 169 ? -18.731 -5.961 -8.069 1.00 93.00 169 GLN A C 1
ATOM 1345 O O . GLN A 1 169 ? -18.479 -7.021 -8.630 1.00 93.00 169 GLN A O 1
ATOM 1350 N N . ALA A 1 170 ? -19.716 -5.158 -8.477 1.00 93.94 170 ALA A N 1
ATOM 1351 C CA . ALA A 1 170 ? -20.580 -5.492 -9.607 1.00 93.94 170 ALA A CA 1
ATOM 1352 C C . ALA A 1 170 ? -19.797 -5.639 -10.927 1.00 93.94 170 ALA A C 1
ATOM 1354 O O . ALA A 1 170 ? -20.098 -6.526 -11.724 1.00 93.94 170 ALA A O 1
ATOM 1355 N N . ILE A 1 171 ? -18.770 -4.810 -11.145 1.00 92.44 171 ILE A N 1
ATOM 1356 C CA . ILE A 1 171 ? -17.869 -4.914 -12.304 1.00 92.44 171 ILE A CA 1
ATOM 1357 C C . ILE A 1 171 ? -17.050 -6.215 -12.240 1.00 92.44 171 ILE A C 1
ATOM 1359 O O . ILE A 1 171 ? -16.935 -6.938 -13.228 1.00 92.44 171 ILE A O 1
ATOM 1363 N N . LEU A 1 172 ? -16.512 -6.558 -11.066 1.00 90.69 172 LEU A N 1
ATOM 1364 C CA . LEU A 1 172 ? -15.778 -7.813 -10.874 1.00 90.69 172 LEU A CA 1
ATOM 1365 C C . LEU A 1 172 ? -16.668 -9.049 -11.077 1.00 90.69 172 LEU A C 1
ATOM 1367 O O . LEU A 1 172 ? -16.230 -10.033 -11.672 1.00 90.69 172 LEU A O 1
ATOM 1371 N N . GLU A 1 173 ? -17.913 -9.002 -10.603 1.00 92.56 173 GLU A N 1
ATOM 1372 C CA . GLU A 1 173 ? -18.899 -10.077 -10.757 1.00 92.56 173 GLU A CA 1
ATOM 1373 C C . GLU A 1 173 ? -19.368 -10.242 -12.207 1.00 92.56 173 GLU A C 1
ATOM 1375 O O . GLU A 1 173 ? -19.608 -11.370 -12.647 1.00 92.56 173 GLU A O 1
ATOM 1380 N N . SER A 1 174 ? -19.485 -9.143 -12.962 1.00 93.25 174 SER A N 1
ATOM 1381 C CA . SER A 1 174 ? -19.871 -9.186 -14.377 1.00 93.25 174 SER A CA 1
ATOM 1382 C C . SER A 1 174 ? -18.763 -9.765 -15.264 1.00 93.25 174 SER A C 1
ATOM 1384 O O . SER A 1 174 ? -19.053 -10.385 -16.289 1.00 93.25 174 SER A O 1
ATOM 1386 N N . GLY A 1 175 ? -17.498 -9.575 -14.869 1.00 88.44 175 GLY A N 1
ATOM 1387 C CA . GLY A 1 175 ? -16.314 -9.943 -15.644 1.00 88.44 175 GLY A CA 1
ATOM 1388 C C . GLY A 1 175 ? -15.987 -8.978 -16.789 1.00 88.44 175 GLY A C 1
ATOM 1389 O O . GLY A 1 175 ? -14.955 -9.148 -17.440 1.00 88.44 175 GLY A O 1
ATOM 1390 N N . ASP A 1 176 ? -16.825 -7.966 -17.029 1.00 89.19 176 ASP A N 1
ATOM 1391 C CA . ASP A 1 176 ? -16.538 -6.869 -17.951 1.00 89.19 176 ASP A CA 1
ATOM 1392 C C . ASP A 1 176 ? -15.803 -5.761 -17.201 1.00 89.19 176 ASP A C 1
ATOM 1394 O O . ASP A 1 176 ? -16.414 -4.905 -16.570 1.00 89.19 176 ASP A O 1
ATOM 1398 N N . LEU A 1 177 ? -14.473 -5.789 -17.264 1.00 86.94 177 LEU A N 1
ATOM 1399 C CA . LEU A 1 177 ? -13.622 -4.868 -16.515 1.00 86.94 177 LEU A CA 1
ATOM 1400 C C . LEU A 1 177 ? -13.515 -3.474 -17.138 1.00 86.94 177 LEU A C 1
ATOM 1402 O O . LEU A 1 177 ? -12.768 -2.668 -16.597 1.00 86.94 177 LEU A O 1
ATOM 1406 N N . THR A 1 178 ? -14.211 -3.176 -18.242 1.00 85.69 178 THR A N 1
ATOM 1407 C CA . THR A 1 178 ? -14.032 -1.939 -19.028 1.00 85.69 178 THR A CA 1
ATOM 1408 C C . THR A 1 178 ? -14.020 -0.675 -18.162 1.00 85.69 178 THR A C 1
ATOM 1410 O O . THR A 1 178 ? -13.138 0.167 -18.323 1.00 85.69 178 THR A O 1
ATOM 1413 N N . ASP A 1 179 ? -14.920 -0.582 -17.180 1.00 86.62 179 ASP A N 1
ATOM 1414 C CA . ASP A 1 179 ? -15.027 0.580 -16.287 1.00 86.62 179 ASP A CA 1
ATOM 1415 C C . ASP A 1 179 ? -13.934 0.655 -15.202 1.00 86.62 179 ASP A C 1
ATOM 1417 O O . ASP A 1 179 ? -13.737 1.695 -14.575 1.00 86.62 179 ASP A O 1
ATOM 1421 N N . LEU A 1 180 ? -13.181 -0.423 -14.989 1.00 87.06 180 LEU A N 1
ATOM 1422 C CA . LEU A 1 180 ? -12.009 -0.463 -14.112 1.00 87.06 180 LEU A CA 1
ATOM 1423 C C . LEU A 1 180 ? -10.692 -0.314 -14.876 1.00 87.06 180 LEU A C 1
ATOM 1425 O O . LEU A 1 180 ? -9.641 -0.263 -14.241 1.00 87.06 180 LEU A O 1
ATOM 1429 N N . MET A 1 181 ? -10.708 -0.261 -16.209 1.00 81.69 181 MET A N 1
ATOM 1430 C CA . MET A 1 181 ? -9.482 -0.157 -16.997 1.00 81.69 181 MET A CA 1
ATOM 1431 C C . MET A 1 181 ? -8.971 1.285 -17.037 1.00 81.69 181 MET A C 1
ATOM 1433 O O . MET A 1 181 ? -9.648 2.175 -17.539 1.00 81.69 181 MET A O 1
ATOM 1437 N N . ALA A 1 182 ? -7.728 1.496 -16.617 1.00 69.94 182 ALA A N 1
ATOM 1438 C CA . ALA A 1 182 ? -6.946 2.698 -16.880 1.00 69.94 182 ALA A CA 1
ATOM 1439 C C . ALA A 1 182 ? -5.705 2.290 -17.683 1.00 69.94 182 ALA A C 1
ATOM 1441 O O . ALA A 1 182 ? -5.077 1.280 -17.382 1.00 69.94 182 ALA A O 1
ATOM 1442 N N . ALA A 1 183 ? -5.337 3.030 -18.732 1.00 64.25 183 ALA A N 1
ATOM 1443 C CA . ALA A 1 183 ? -4.180 2.681 -19.577 1.00 64.25 183 ALA A CA 1
ATOM 1444 C C . ALA A 1 183 ? -4.221 1.337 -20.328 1.00 64.25 183 ALA A C 1
ATOM 1446 O O . ALA A 1 183 ? -3.203 0.944 -20.889 1.00 64.25 183 ALA A O 1
ATOM 1447 N N . GLY A 1 184 ? -5.336 0.604 -20.326 1.00 65.62 184 GLY A N 1
ATOM 1448 C CA . GLY A 1 184 ? -5.347 -0.784 -20.806 1.00 65.62 184 GLY A CA 1
ATOM 1449 C C . GLY A 1 184 ? -4.985 -1.828 -19.742 1.00 65.62 184 GLY A C 1
ATOM 1450 O O . GLY A 1 184 ? -4.863 -3.003 -20.084 1.00 65.62 184 GLY A O 1
ATOM 1451 N N . HIS A 1 185 ? -4.922 -1.442 -18.463 1.00 71.62 185 HIS A N 1
ATOM 1452 C CA . HIS A 1 185 ? -4.790 -2.347 -17.317 1.00 71.62 185 HIS A CA 1
ATOM 1453 C C . HIS A 1 185 ? -5.863 -2.042 -16.257 1.00 71.62 185 HIS A C 1
ATOM 1455 O O . HIS A 1 185 ? -6.329 -0.905 -16.175 1.00 71.62 185 HIS A O 1
ATOM 1461 N N . PRO A 1 186 ? -6.289 -3.013 -15.431 1.00 80.06 186 PRO A N 1
ATOM 1462 C CA . PRO A 1 186 ? -7.174 -2.719 -14.309 1.00 80.06 186 PRO A CA 1
ATOM 1463 C C . PRO A 1 186 ? -6.522 -1.723 -13.345 1.00 80.06 186 PRO A C 1
ATOM 1465 O O . PRO A 1 186 ? -5.350 -1.863 -12.998 1.00 80.06 186 PRO A O 1
ATOM 1468 N N . ASN A 1 187 ? -7.282 -0.735 -12.882 1.00 83.44 187 ASN A N 1
ATOM 1469 C CA . ASN A 1 187 ? -6.830 0.222 -11.887 1.00 83.44 187 ASN A CA 1
ATOM 1470 C C . ASN A 1 187 ? -6.724 -0.472 -10.519 1.00 83.44 187 ASN A C 1
ATOM 1472 O O . ASN A 1 187 ? -7.686 -0.548 -9.750 1.00 83.44 187 ASN A O 1
ATOM 1476 N N . ILE A 1 188 ? -5.534 -1.003 -10.229 1.00 84.44 188 ILE A N 1
ATOM 1477 C CA . ILE A 1 188 ? -5.248 -1.770 -9.012 1.00 84.44 188 ILE A CA 1
ATOM 1478 C C . ILE A 1 188 ? -5.475 -0.942 -7.748 1.00 84.44 188 ILE A C 1
ATOM 1480 O O . ILE A 1 188 ? -5.924 -1.470 -6.731 1.00 84.44 188 ILE A O 1
ATOM 1484 N N . GLN A 1 189 ? -5.2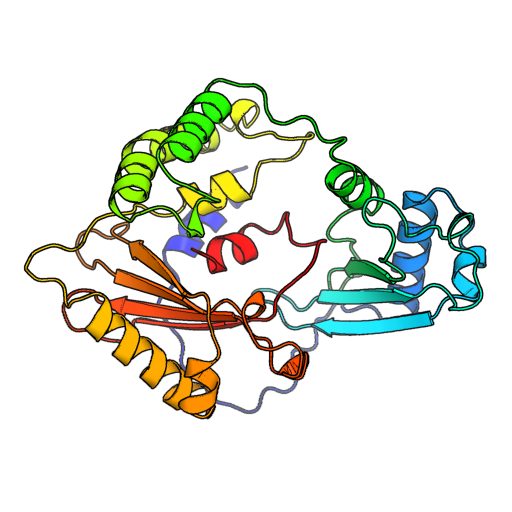49 0.370 -7.811 1.00 83.94 189 GLN A N 1
ATOM 1485 C CA . GLN A 1 189 ? -5.474 1.243 -6.669 1.00 83.94 189 GLN A CA 1
ATOM 1486 C C . GLN A 1 189 ? -6.961 1.314 -6.292 1.00 83.94 189 GLN A C 1
ATOM 1488 O O . GLN A 1 189 ? -7.288 1.228 -5.109 1.00 83.94 189 GLN A O 1
ATOM 1493 N N . TRP A 1 190 ? -7.865 1.420 -7.271 1.00 88.81 190 TRP A N 1
ATOM 1494 C CA . TRP A 1 190 ? -9.311 1.412 -7.013 1.00 88.81 190 TRP A CA 1
ATOM 1495 C C . TRP A 1 190 ? -9.806 0.059 -6.516 1.00 88.81 190 TRP A C 1
ATOM 1497 O O . TRP A 1 190 ? -10.670 0.009 -5.638 1.00 88.81 190 TRP A O 1
ATOM 1507 N N . LEU A 1 191 ? -9.233 -1.028 -7.042 1.00 90.50 191 LEU A N 1
ATOM 1508 C CA . LEU A 1 191 ? -9.494 -2.378 -6.549 1.00 90.50 191 LEU A CA 1
ATOM 1509 C C . LEU A 1 191 ? -9.105 -2.500 -5.074 1.00 90.50 191 LEU A C 1
ATOM 1511 O O . LEU A 1 191 ? -9.956 -2.840 -4.257 1.00 90.50 191 LEU A O 1
ATOM 1515 N N . ALA A 1 192 ? -7.869 -2.142 -4.720 1.00 91.38 192 ALA A N 1
ATOM 1516 C CA . ALA A 1 192 ? -7.364 -2.237 -3.354 1.00 91.38 192 ALA A CA 1
ATOM 1517 C C . ALA A 1 192 ? -8.159 -1.364 -2.365 1.00 91.38 192 ALA A C 1
ATOM 1519 O O . ALA A 1 192 ? -8.523 -1.828 -1.286 1.00 91.38 192 ALA A O 1
ATOM 1520 N N . GLN A 1 193 ? -8.500 -0.128 -2.749 1.00 92.94 193 GLN A N 1
ATOM 1521 C CA . GLN A 1 193 ? -9.350 0.765 -1.946 1.00 92.94 193 GLN A CA 1
ATOM 1522 C C . GLN A 1 193 ? -10.772 0.224 -1.765 1.00 92.94 193 GLN A C 1
ATOM 1524 O O . GLN A 1 193 ? -11.430 0.526 -0.774 1.00 92.94 193 GLN A O 1
ATOM 1529 N N . SER A 1 194 ? -11.262 -0.570 -2.715 1.00 94.38 194 SER A N 1
ATOM 1530 C CA . SER A 1 194 ? -12.602 -1.161 -2.670 1.00 94.38 194 SER A CA 1
ATOM 1531 C C . SER A 1 194 ? -12.627 -2.558 -2.046 1.00 94.38 194 SER A C 1
ATOM 1533 O O . SER A 1 194 ? -13.701 -3.142 -1.910 1.00 94.38 194 SER A O 1
ATOM 1535 N N . THR A 1 195 ? -11.484 -3.105 -1.626 1.00 94.19 195 THR A N 1
ATOM 1536 C CA . THR A 1 195 ? -11.427 -4.400 -0.932 1.00 94.19 195 THR A CA 1
ATOM 1537 C C . THR A 1 195 ? -12.159 -4.336 0.411 1.00 94.19 195 THR A C 1
ATOM 1539 O O . THR A 1 195 ? -12.959 -5.221 0.734 1.00 94.19 195 THR A O 1
ATOM 1542 N N . PHE A 1 196 ? -11.957 -3.251 1.161 1.00 95.38 196 PHE A N 1
ATOM 1543 C CA . PHE A 1 196 ? -12.461 -3.088 2.525 1.00 95.38 196 PHE A CA 1
ATOM 1544 C C . PHE A 1 196 ? -13.731 -2.230 2.600 1.00 95.38 196 PHE A C 1
ATOM 1546 O O . PHE A 1 196 ? -14.013 -1.398 1.736 1.00 95.38 196 PHE A O 1
ATOM 1553 N N . ILE A 1 197 ? -14.504 -2.425 3.667 1.00 97.81 197 ILE A N 1
ATOM 1554 C CA . ILE A 1 197 ? -15.602 -1.539 4.060 1.00 97.81 197 ILE A CA 1
ATOM 1555 C C . ILE A 1 197 ? -15.087 -0.639 5.180 1.00 97.81 197 ILE A C 1
ATOM 1557 O O . ILE A 1 197 ? -14.684 -1.130 6.232 1.00 97.81 197 ILE A O 1
ATOM 1561 N N . TYR A 1 198 ? -15.120 0.676 4.976 1.00 98.06 198 TYR A N 1
ATOM 1562 C CA . TYR A 1 198 ? -14.645 1.637 5.969 1.00 98.06 198 TYR A CA 1
ATOM 1563 C C . TYR A 1 198 ? -15.801 2.209 6.784 1.00 98.06 198 TYR A C 1
ATOM 1565 O O . TYR A 1 198 ? -16.920 2.386 6.297 1.00 98.06 198 TYR A O 1
ATOM 1573 N N . GLY A 1 199 ? -15.512 2.517 8.042 1.00 97.81 199 GLY A N 1
ATOM 1574 C CA . GLY A 1 199 ? -16.466 3.074 8.986 1.00 97.81 199 GLY A CA 1
ATOM 1575 C C . GLY A 1 199 ? -15.900 4.253 9.764 1.00 97.81 199 GLY A C 1
ATOM 1576 O O . GLY A 1 199 ? -14.865 4.824 9.428 1.00 97.81 199 GLY A O 1
ATOM 1577 N N . VAL A 1 200 ? -16.612 4.592 10.831 1.00 98.06 200 VAL A N 1
ATOM 1578 C CA . VAL A 1 200 ? -16.182 5.538 11.860 1.00 98.06 200 VAL A CA 1
ATOM 1579 C C . VAL A 1 200 ? -16.327 4.853 13.221 1.00 98.06 200 VAL A C 1
ATOM 1581 O O . VAL A 1 200 ? -17.225 4.014 13.360 1.00 98.06 200 VAL A O 1
ATOM 1584 N N . PRO A 1 201 ? -15.470 5.174 14.205 1.00 97.75 201 PRO A N 1
ATOM 1585 C CA . PRO A 1 201 ? -15.563 4.589 15.537 1.00 97.75 201 PRO A CA 1
ATOM 1586 C C . PRO A 1 201 ? -16.907 4.894 16.201 1.00 97.75 201 PRO A C 1
ATOM 1588 O O . PRO A 1 201 ? -17.422 6.010 16.117 1.00 97.75 201 PRO A O 1
ATOM 1591 N N . ASP A 1 202 ? -17.456 3.887 16.875 1.00 95.50 202 ASP A N 1
ATOM 1592 C CA . ASP A 1 202 ? -18.629 4.011 17.739 1.00 95.50 202 ASP A CA 1
ATOM 1593 C C . ASP A 1 202 ? -18.223 4.293 19.201 1.00 95.50 202 ASP A C 1
ATOM 1595 O O . ASP A 1 202 ? -17.045 4.365 19.545 1.00 95.50 202 ASP A O 1
ATOM 1599 N N . GLU A 1 203 ? -19.207 4.419 20.093 1.00 95.69 203 GLU A N 1
ATOM 1600 C CA . GLU A 1 203 ? -18.976 4.686 21.523 1.00 95.69 203 GLU A CA 1
ATOM 1601 C C . GLU A 1 203 ? -18.237 3.559 22.264 1.00 95.69 203 GLU A C 1
ATOM 1603 O O . GLU A 1 203 ? -17.698 3.783 23.347 1.00 95.69 203 GLU A O 1
ATOM 1608 N N . LYS A 1 204 ? -18.231 2.338 21.715 1.00 96.06 204 LYS A N 1
ATOM 1609 C CA . LYS A 1 204 ? -17.534 1.183 22.301 1.00 96.06 204 LYS A CA 1
ATOM 1610 C C . LYS A 1 204 ? -16.075 1.123 21.869 1.00 96.06 204 LYS A C 1
ATOM 1612 O O . LYS A 1 204 ? -15.297 0.372 22.452 1.00 96.06 204 LYS A O 1
ATOM 1617 N N . SER A 1 205 ? -15.723 1.867 20.828 1.00 98.19 205 SER A N 1
ATOM 1618 C CA . SER A 1 205 ? -14.394 1.856 20.251 1.00 98.19 205 SER A CA 1
ATOM 1619 C C . SER A 1 205 ? -13.410 2.593 21.153 1.00 98.19 205 SER A C 1
ATOM 1621 O O . SER A 1 205 ? -13.680 3.699 21.623 1.00 98.19 205 SER A O 1
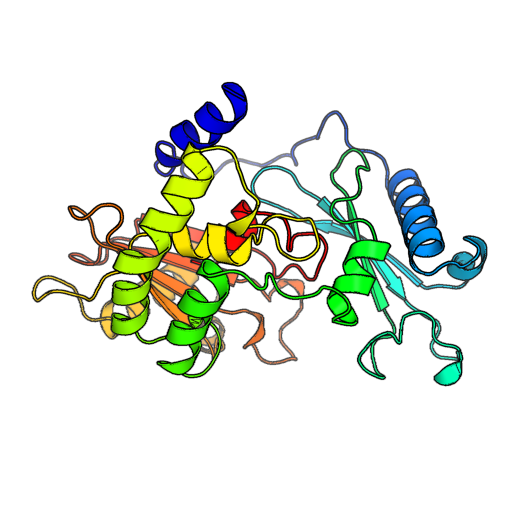ATOM 1623 N N . ILE A 1 206 ? -12.226 2.018 21.354 1.00 98.38 206 ILE A N 1
ATOM 1624 C CA . ILE A 1 206 ? -11.102 2.753 21.927 1.00 98.38 206 ILE A CA 1
ATOM 1625 C C . ILE A 1 206 ? -10.757 3.933 21.015 1.00 98.38 206 ILE A C 1
ATOM 1627 O O . ILE A 1 206 ? -10.909 3.864 19.789 1.00 98.38 206 ILE A O 1
ATOM 1631 N N . SER A 1 207 ? -10.271 5.020 21.613 1.00 98.19 207 SER A N 1
ATOM 1632 C CA . SER A 1 207 ? -9.873 6.202 20.853 1.00 98.19 207 SER A CA 1
ATOM 1633 C C . SER A 1 207 ? -8.752 5.872 19.865 1.00 98.19 207 SER A C 1
ATOM 1635 O O . SER A 1 207 ? -7.901 5.016 20.127 1.00 98.19 207 SER A O 1
ATOM 1637 N N . GLN A 1 208 ? -8.708 6.606 18.752 1.00 98.12 208 GLN A N 1
ATOM 1638 C CA . GLN A 1 208 ? -7.622 6.502 17.776 1.00 98.12 208 GLN A CA 1
ATOM 1639 C C . GLN A 1 208 ? -6.245 6.705 18.431 1.00 98.12 208 GLN A C 1
ATOM 1641 O O . GLN A 1 208 ? -5.290 6.025 18.075 1.00 98.12 208 GLN A O 1
ATOM 1646 N N . GLU A 1 209 ? -6.141 7.624 19.396 1.00 98.25 209 GLU A N 1
ATOM 1647 C CA . GLU A 1 209 ? -4.903 7.897 20.135 1.00 98.25 209 GLU A CA 1
ATOM 1648 C C . GLU A 1 209 ? -4.442 6.681 20.950 1.00 98.25 209 GLU A C 1
ATOM 1650 O O . GLU A 1 209 ? -3.284 6.273 20.844 1.00 98.25 209 GLU A O 1
ATOM 1655 N N . ASN A 1 210 ? -5.356 6.050 21.695 1.00 98.44 210 ASN A N 1
ATOM 1656 C CA . ASN A 1 210 ? -5.053 4.846 22.467 1.00 98.44 210 ASN A CA 1
ATOM 1657 C C . ASN A 1 210 ? -4.675 3.684 21.543 1.00 98.44 210 ASN A C 1
ATOM 1659 O O . ASN A 1 210 ? -3.694 2.985 21.796 1.00 98.44 210 ASN A O 1
ATOM 1663 N N . ALA A 1 211 ? -5.414 3.504 20.446 1.00 98.69 211 ALA A N 1
ATOM 1664 C CA . ALA A 1 211 ? -5.126 2.474 19.458 1.00 98.69 211 ALA A CA 1
ATOM 1665 C C . ALA A 1 211 ? -3.751 2.678 18.798 1.00 98.69 211 ALA A C 1
ATOM 1667 O O . ALA A 1 211 ? -2.984 1.728 18.649 1.00 98.69 211 ALA A O 1
ATOM 1668 N N . LEU A 1 212 ? -3.400 3.923 18.465 1.00 98.69 212 LEU A N 1
ATOM 1669 C CA . LEU A 1 212 ? -2.102 4.261 17.890 1.00 98.69 212 LEU A CA 1
ATOM 1670 C C . LEU A 1 212 ? -0.958 4.008 18.880 1.00 98.69 212 LEU A C 1
ATOM 1672 O O . LEU A 1 212 ? 0.095 3.509 18.485 1.00 98.69 212 LEU A O 1
ATOM 1676 N N . ALA A 1 213 ? -1.148 4.329 20.162 1.00 98.50 213 ALA A N 1
ATOM 1677 C CA . ALA A 1 213 ? -0.156 4.048 21.196 1.00 98.50 213 ALA A CA 1
ATOM 1678 C C . ALA A 1 213 ? 0.108 2.537 21.332 1.00 98.50 213 ALA A C 1
ATOM 1680 O O . ALA A 1 213 ? 1.267 2.120 21.387 1.00 98.50 213 ALA A O 1
ATOM 1681 N N . LEU A 1 214 ? -0.951 1.718 21.303 1.00 98.69 214 LEU A N 1
ATOM 1682 C CA . LEU A 1 214 ? -0.843 0.256 21.291 1.00 98.69 214 LEU A CA 1
ATOM 1683 C C . LEU A 1 214 ? -0.130 -0.251 20.032 1.00 98.69 214 LEU A C 1
ATOM 1685 O O . LEU A 1 214 ? 0.753 -1.101 20.135 1.00 98.69 214 LEU A O 1
ATOM 1689 N N . ALA A 1 215 ? -0.443 0.310 18.862 1.00 98.75 215 ALA A N 1
ATOM 1690 C CA . ALA A 1 215 ? 0.212 -0.055 17.610 1.00 98.75 215 ALA A CA 1
ATOM 1691 C C . ALA A 1 215 ? 1.722 0.241 17.632 1.00 98.75 215 ALA A C 1
ATOM 1693 O O . ALA A 1 215 ? 2.527 -0.615 17.267 1.00 98.75 215 ALA A O 1
ATOM 1694 N N . LYS A 1 216 ? 2.125 1.418 18.129 1.00 98.50 216 LYS A N 1
ATOM 1695 C CA . LYS A 1 216 ? 3.544 1.776 18.295 1.00 98.50 216 LYS A CA 1
ATOM 1696 C C . LYS A 1 216 ? 4.265 0.817 19.245 1.00 98.50 216 LYS A C 1
ATOM 1698 O O . LYS A 1 216 ? 5.356 0.348 18.929 1.00 98.50 216 LYS A O 1
ATOM 1703 N N . ALA A 1 217 ? 3.644 0.494 20.380 1.00 98.19 217 ALA A N 1
ATOM 1704 C CA . ALA A 1 217 ? 4.201 -0.456 21.340 1.00 98.19 217 ALA A CA 1
ATOM 1705 C C . ALA A 1 217 ? 4.350 -1.865 20.738 1.00 98.19 217 ALA A C 1
ATOM 1707 O O . ALA A 1 217 ? 5.362 -2.526 20.972 1.00 98.19 217 ALA A O 1
ATOM 1708 N N . ALA A 1 218 ? 3.383 -2.304 19.927 1.00 98.38 218 ALA A N 1
ATOM 1709 C CA . ALA A 1 218 ? 3.427 -3.595 19.248 1.00 98.38 218 ALA A CA 1
ATOM 1710 C C . ALA A 1 218 ? 4.585 -3.695 18.242 1.00 98.38 218 ALA A C 1
ATOM 1712 O O . ALA A 1 218 ? 5.227 -4.742 18.173 1.00 98.38 218 ALA A O 1
ATOM 1713 N N . ILE A 1 219 ? 4.899 -2.615 17.513 1.00 98.00 219 ILE A N 1
ATOM 1714 C CA . ILE A 1 219 ? 6.049 -2.567 16.592 1.00 98.00 219 ILE A CA 1
ATOM 1715 C C . ILE A 1 219 ? 7.361 -2.737 17.358 1.00 98.00 219 ILE A C 1
ATOM 1717 O O . ILE A 1 219 ? 8.151 -3.619 17.026 1.00 98.00 219 ILE A O 1
ATOM 1721 N N . THR A 1 220 ? 7.569 -1.953 18.420 1.00 97.50 220 THR A N 1
ATOM 1722 C CA . THR A 1 220 ? 8.753 -2.082 19.284 1.00 97.50 220 THR A CA 1
ATOM 1723 C C . THR A 1 220 ? 8.886 -3.495 19.848 1.00 97.50 220 THR A C 1
ATOM 1725 O O . THR A 1 220 ? 9.970 -4.072 19.811 1.00 97.50 220 THR A O 1
ATOM 1728 N N . ALA A 1 221 ? 7.788 -4.075 20.341 1.00 97.19 221 ALA A N 1
ATOM 1729 C CA . ALA A 1 221 ? 7.799 -5.414 20.920 1.00 97.19 221 ALA A CA 1
ATOM 1730 C C . ALA A 1 221 ? 8.084 -6.517 19.885 1.00 97.19 221 ALA A C 1
ATOM 1732 O O . ALA A 1 221 ? 8.770 -7.482 20.210 1.00 97.19 221 ALA A O 1
ATOM 1733 N N . SER A 1 222 ? 7.572 -6.379 18.659 1.00 96.88 222 SER A N 1
ATOM 1734 C CA . SER A 1 222 ? 7.654 -7.432 17.635 1.00 96.88 222 SER A CA 1
ATOM 1735 C C . SER A 1 222 ? 8.954 -7.393 16.835 1.00 96.88 222 SER A C 1
ATOM 1737 O O . SER A 1 222 ? 9.475 -8.446 16.482 1.00 96.88 222 SER A O 1
ATOM 1739 N N . TYR A 1 223 ? 9.489 -6.199 16.568 1.00 94.44 223 TYR A N 1
ATOM 1740 C CA . TYR A 1 223 ? 10.663 -6.014 15.704 1.00 94.44 223 TYR A CA 1
ATOM 1741 C C . TYR A 1 223 ? 11.917 -5.559 16.454 1.00 94.44 223 TYR A C 1
ATOM 1743 O O . TYR A 1 223 ? 12.963 -5.374 15.842 1.00 94.44 223 TYR A O 1
ATOM 1751 N N . GLY A 1 224 ? 11.838 -5.348 17.773 1.00 93.81 224 GLY A N 1
ATOM 1752 C CA . GLY A 1 224 ? 12.987 -4.931 18.583 1.00 93.81 224 GLY A CA 1
ATOM 1753 C C . GLY A 1 224 ? 13.505 -3.522 18.272 1.00 93.81 224 GLY A C 1
ATOM 1754 O O . GLY A 1 224 ? 14.575 -3.147 18.749 1.00 93.81 224 GLY A O 1
ATOM 1755 N N . VAL A 1 225 ? 12.762 -2.730 17.493 1.00 93.88 225 VAL A N 1
ATOM 1756 C CA . VAL A 1 225 ? 13.112 -1.343 17.165 1.00 93.88 225 VAL A CA 1
ATOM 1757 C C . VAL A 1 225 ? 12.817 -0.409 18.337 1.00 93.88 225 VAL A C 1
ATOM 1759 O O . VAL A 1 225 ? 11.844 -0.593 19.073 1.00 93.88 225 VAL A O 1
ATOM 1762 N N . SER A 1 226 ? 13.640 0.625 18.515 1.00 95.25 226 SER A N 1
ATOM 1763 C CA . SER A 1 226 ? 13.473 1.546 19.640 1.00 95.25 226 SER A CA 1
ATOM 1764 C C . SER A 1 226 ? 12.158 2.338 19.539 1.00 95.25 226 SER A C 1
ATOM 1766 O O . SER A 1 226 ? 11.719 2.674 18.435 1.00 95.25 226 SER A O 1
ATOM 1768 N N . PRO A 1 227 ? 11.527 2.700 20.673 1.00 95.62 227 PRO A N 1
ATOM 1769 C CA . PRO A 1 227 ? 10.370 3.592 20.661 1.00 95.62 227 PRO A CA 1
ATOM 1770 C C . PRO A 1 227 ? 10.658 4.909 19.933 1.00 95.62 227 PRO A C 1
ATOM 1772 O O . PRO A 1 227 ? 9.816 5.384 19.177 1.00 95.62 227 PRO A O 1
ATOM 1775 N N . ASP A 1 228 ? 11.863 5.460 20.110 1.00 95.31 228 ASP A N 1
ATOM 1776 C CA . ASP A 1 228 ? 12.296 6.698 19.459 1.00 95.31 228 ASP A CA 1
ATOM 1777 C C . ASP A 1 228 ? 12.330 6.564 17.935 1.00 95.31 228 ASP A C 1
ATOM 1779 O O . ASP A 1 228 ? 11.908 7.486 17.243 1.00 95.31 228 ASP A O 1
ATOM 1783 N N . PHE A 1 229 ? 12.758 5.414 17.401 1.00 94.81 229 PHE A N 1
ATOM 1784 C CA . PHE A 1 229 ? 12.703 5.135 15.965 1.00 94.81 229 PHE A CA 1
ATOM 1785 C C . PHE A 1 229 ? 11.263 5.133 15.441 1.00 94.81 229 PHE A C 1
ATOM 1787 O O . PHE A 1 229 ? 10.962 5.796 14.451 1.00 94.81 229 PHE A O 1
ATOM 1794 N N . VAL A 1 230 ? 10.337 4.477 16.146 1.00 96.00 230 VAL A N 1
ATOM 1795 C CA . VAL A 1 230 ? 8.916 4.444 15.753 1.00 96.00 230 VAL A CA 1
ATOM 1796 C C . VAL A 1 230 ? 8.291 5.849 15.756 1.00 96.00 230 VAL A C 1
ATOM 1798 O O . VAL A 1 230 ? 7.401 6.134 14.953 1.00 96.00 230 VAL A O 1
ATOM 1801 N N . GLN A 1 231 ? 8.762 6.765 16.610 1.00 95.19 231 GLN A N 1
ATOM 1802 C CA . GLN A 1 231 ? 8.303 8.162 16.602 1.00 95.19 231 GLN A CA 1
ATOM 1803 C C . GLN A 1 231 ? 8.791 8.969 15.388 1.00 95.19 231 GLN A C 1
ATOM 1805 O O . GLN A 1 231 ? 8.231 10.031 15.116 1.00 95.19 231 GLN A O 1
ATOM 1810 N N . GLN A 1 232 ? 9.793 8.491 14.641 1.00 95.62 232 GLN A N 1
ATOM 1811 C CA . GLN A 1 232 ? 10.307 9.194 13.460 1.00 95.62 232 GLN A CA 1
ATOM 1812 C C . GLN A 1 232 ? 9.359 9.126 12.255 1.00 95.62 232 GLN A C 1
ATOM 1814 O O . GLN A 1 232 ? 9.494 9.934 11.337 1.00 95.62 232 GLN A O 1
ATOM 1819 N N . TYR A 1 233 ? 8.380 8.214 12.258 1.00 96.19 233 TYR A N 1
ATOM 1820 C CA . TYR A 1 233 ? 7.343 8.133 11.228 1.00 96.19 233 TYR A CA 1
ATOM 1821 C C . TYR A 1 233 ? 6.409 9.344 11.310 1.00 96.19 233 TYR A C 1
ATOM 1823 O O . TYR A 1 233 ? 5.480 9.388 12.121 1.00 96.19 233 TYR A O 1
ATOM 1831 N N . LYS A 1 234 ? 6.644 10.337 10.447 1.00 94.12 234 LYS A N 1
ATOM 1832 C CA . LYS A 1 234 ? 5.865 11.588 10.410 1.00 94.12 234 LYS A CA 1
ATOM 1833 C C . LYS A 1 234 ? 4.484 11.407 9.793 1.00 94.12 234 LYS A C 1
ATOM 1835 O O . LYS A 1 234 ? 3.587 12.207 10.048 1.00 94.12 234 LYS A O 1
ATOM 1840 N N . THR A 1 235 ? 4.311 10.382 8.966 1.00 94.62 235 THR A N 1
ATOM 1841 C CA . THR A 1 235 ? 3.048 10.079 8.299 1.00 94.62 235 THR A CA 1
ATOM 1842 C C . THR A 1 235 ? 2.604 8.673 8.662 1.00 94.62 235 THR A C 1
ATOM 1844 O O . THR A 1 235 ? 3.296 7.693 8.387 1.00 94.62 235 THR A O 1
ATOM 1847 N N . ILE A 1 236 ? 1.424 8.588 9.270 1.00 97.38 236 ILE A N 1
ATOM 1848 C CA . ILE A 1 236 ? 0.771 7.333 9.633 1.00 97.38 236 ILE A CA 1
ATOM 1849 C C . ILE A 1 236 ? -0.621 7.373 9.017 1.00 97.38 236 ILE A C 1
ATOM 1851 O O . ILE A 1 236 ? -1.427 8.236 9.370 1.00 97.38 236 ILE A O 1
ATOM 1855 N N . TYR A 1 237 ? -0.899 6.467 8.084 1.00 96.88 237 TYR A N 1
ATOM 1856 C CA . TYR A 1 237 ? -2.234 6.335 7.514 1.00 96.88 237 TYR A CA 1
ATOM 1857 C C . TYR A 1 237 ? -3.097 5.522 8.467 1.00 96.88 237 TYR A C 1
ATOM 1859 O O . TYR A 1 237 ? -2.699 4.454 8.928 1.00 96.88 237 TYR A O 1
ATOM 1867 N N . VAL A 1 238 ? -4.269 6.058 8.787 1.00 97.69 238 VAL A N 1
ATOM 1868 C CA . VAL A 1 238 ? -5.177 5.484 9.783 1.00 97.69 238 VAL A CA 1
ATOM 1869 C C . VAL A 1 238 ? -6.446 5.053 9.085 1.00 97.69 238 VAL A C 1
ATOM 1871 O O . VAL A 1 238 ? -7.034 5.882 8.402 1.00 97.69 238 VAL A O 1
ATOM 1874 N N . TYR A 1 239 ? -6.902 3.822 9.278 1.00 98.12 239 TYR A N 1
ATOM 1875 C CA . TYR A 1 239 ? -8.173 3.323 8.754 1.00 98.12 239 TYR A CA 1
ATOM 1876 C C . TYR A 1 239 ? -9.026 2.761 9.890 1.00 98.12 239 TYR A C 1
ATOM 1878 O O . TYR A 1 239 ? -8.499 2.242 10.876 1.00 98.12 239 TYR A O 1
ATOM 1886 N N . TYR A 1 240 ? -10.343 2.846 9.725 1.00 98.44 240 TYR A N 1
ATOM 1887 C CA . TYR A 1 240 ? -11.310 2.164 10.576 1.00 98.44 240 TYR A CA 1
ATOM 1888 C C . TYR A 1 240 ? -12.084 1.174 9.706 1.00 98.44 240 TYR A C 1
ATOM 1890 O O . TYR A 1 240 ? -12.912 1.574 8.884 1.00 98.44 240 TYR A O 1
ATOM 1898 N N . ASP A 1 241 ? -11.737 -0.104 9.821 1.00 98.25 241 ASP A N 1
ATOM 1899 C CA . ASP A 1 241 ? -12.256 -1.186 8.987 1.00 98.25 241 ASP A CA 1
ATOM 1900 C C . ASP A 1 241 ? -13.444 -1.866 9.677 1.00 98.25 241 ASP A C 1
ATOM 1902 O O . ASP A 1 241 ? -13.348 -2.291 10.828 1.00 98.25 2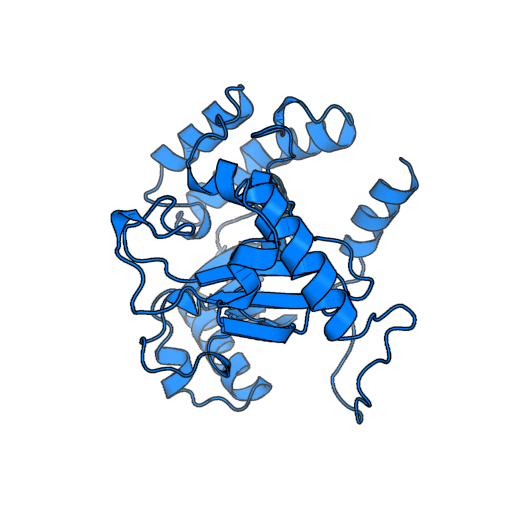41 ASP A O 1
ATOM 1906 N N . ILE A 1 242 ? -14.561 -1.959 8.956 1.00 98.00 242 ILE A N 1
ATOM 1907 C CA . ILE A 1 242 ? -15.810 -2.611 9.368 1.00 98.00 242 ILE A CA 1
ATOM 1908 C C . ILE A 1 242 ? -16.247 -3.691 8.367 1.00 98.00 242 ILE A C 1
ATOM 1910 O O . ILE A 1 242 ? -17.429 -4.025 8.286 1.00 98.00 242 ILE A O 1
ATOM 1914 N N . THR A 1 243 ? -15.310 -4.222 7.575 1.00 96.12 243 THR A N 1
ATOM 1915 C CA . THR A 1 243 ? -15.552 -5.323 6.629 1.00 96.12 243 THR A CA 1
ATOM 1916 C C . THR A 1 243 ? -16.196 -6.510 7.339 1.00 96.12 243 THR A C 1
ATOM 1918 O O . THR A 1 243 ? -17.167 -7.072 6.835 1.00 96.12 243 THR A O 1
ATOM 1921 N N . ASP A 1 244 ? -15.720 -6.825 8.547 1.00 94.81 244 ASP A N 1
ATOM 1922 C CA . ASP A 1 244 ? -16.473 -7.594 9.534 1.00 94.81 244 ASP A CA 1
ATOM 1923 C C . ASP A 1 244 ? -17.059 -6.635 10.578 1.00 94.81 244 ASP A C 1
ATOM 1925 O O . ASP A 1 244 ? -16.376 -6.182 11.497 1.00 94.81 244 ASP A O 1
ATOM 1929 N N . ALA A 1 245 ? -18.350 -6.330 10.442 1.00 91.38 245 ALA A N 1
ATOM 1930 C CA . ALA A 1 245 ? -19.044 -5.404 11.333 1.00 91.38 245 ALA A CA 1
ATOM 1931 C C . ALA A 1 245 ? -19.130 -5.898 12.791 1.00 91.38 245 ALA A C 1
ATOM 1933 O O . ALA A 1 245 ? -19.438 -5.105 13.679 1.00 91.38 245 ALA A O 1
ATOM 1934 N N . SER A 1 246 ? -18.890 -7.190 13.053 1.00 92.75 246 SER A N 1
ATOM 1935 C CA . SER A 1 246 ? -18.873 -7.738 14.413 1.00 92.75 246 SER A CA 1
ATOM 1936 C C . SER A 1 246 ? -17.528 -7.550 15.119 1.00 92.75 246 SER A C 1
ATOM 1938 O O . SER A 1 246 ? -17.475 -7.598 16.349 1.00 92.75 246 SER A O 1
ATOM 1940 N N . VAL A 1 247 ? -16.461 -7.288 14.356 1.00 94.25 247 VAL A N 1
ATOM 1941 C CA . VAL A 1 247 ? -15.093 -7.117 14.857 1.00 94.25 247 VAL A CA 1
ATOM 1942 C C . VAL A 1 247 ? -14.424 -5.932 14.144 1.00 94.25 247 VAL A C 1
ATOM 1944 O O . VAL A 1 247 ? -13.499 -6.136 13.352 1.00 94.25 247 VAL A O 1
ATOM 1947 N N . PRO A 1 248 ? -14.876 -4.686 14.392 1.00 97.81 248 PRO A N 1
ATOM 1948 C CA . PRO A 1 248 ? -14.259 -3.514 13.787 1.00 97.81 248 PRO A CA 1
ATOM 1949 C C . PRO A 1 248 ? -12.795 -3.383 14.210 1.00 97.81 248 PRO A C 1
ATOM 1951 O O . PRO A 1 248 ? -12.422 -3.741 15.333 1.00 97.81 248 PRO A O 1
ATOM 1954 N N . ARG A 1 249 ? -11.954 -2.856 13.318 1.00 98.50 249 ARG A N 1
ATOM 1955 C CA . ARG A 1 249 ? -10.505 -2.747 13.538 1.00 98.50 249 ARG A CA 1
ATOM 1956 C C . ARG A 1 249 ? -9.997 -1.343 13.283 1.00 98.50 249 ARG A C 1
ATOM 1958 O O . ARG A 1 249 ? -10.355 -0.702 12.296 1.00 98.50 249 ARG A O 1
ATOM 1965 N N . TRP A 1 250 ? -9.074 -0.916 14.134 1.00 98.69 250 TRP A N 1
ATOM 1966 C CA . TRP A 1 250 ? -8.142 0.143 13.784 1.00 98.69 250 TRP A CA 1
ATOM 1967 C C . TRP A 1 250 ? -7.015 -0.451 12.946 1.00 98.69 250 TRP A C 1
ATOM 1969 O O . TRP A 1 250 ? -6.451 -1.481 13.317 1.00 98.69 250 TRP A O 1
ATOM 1979 N N . LYS A 1 251 ? -6.659 0.214 11.847 1.00 98.50 251 LYS A N 1
ATOM 1980 C CA . LYS A 1 251 ? -5.464 -0.115 11.066 1.00 98.50 251 LYS A CA 1
ATOM 1981 C C . LYS A 1 251 ? -4.554 1.093 10.962 1.00 98.50 251 LYS A C 1
ATOM 1983 O O . LYS A 1 251 ? -5.011 2.194 10.655 1.00 98.50 251 LYS A O 1
ATOM 1988 N N . PHE A 1 252 ? -3.269 0.867 11.178 1.00 98.50 252 PHE A N 1
ATOM 1989 C CA . PHE A 1 252 ? -2.231 1.881 11.096 1.00 98.50 252 PHE A CA 1
ATOM 1990 C C . PHE A 1 252 ? -1.157 1.425 10.119 1.00 98.50 252 PHE A C 1
ATOM 1992 O O . PHE A 1 252 ? -0.567 0.364 10.315 1.00 98.50 252 PHE A O 1
ATOM 1999 N N . LEU A 1 253 ? -0.893 2.238 9.096 1.00 97.75 253 LEU A N 1
ATOM 2000 C CA . LEU A 1 253 ? 0.250 2.073 8.207 1.00 97.75 253 LEU A CA 1
ATOM 2001 C C . LEU A 1 253 ? 1.267 3.183 8.471 1.00 97.75 253 LEU A C 1
ATOM 2003 O O . LEU A 1 253 ? 1.024 4.353 8.179 1.00 97.75 253 LEU A O 1
ATOM 2007 N N . PHE A 1 254 ? 2.416 2.803 9.009 1.00 97.50 254 PHE A N 1
ATOM 2008 C CA . PHE A 1 254 ? 3.550 3.677 9.269 1.00 97.50 254 PHE A CA 1
ATOM 2009 C C . PHE A 1 254 ? 4.345 3.831 7.973 1.00 97.50 254 PHE A C 1
ATOM 2011 O O . PHE A 1 254 ? 4.949 2.873 7.498 1.00 97.50 254 PHE A O 1
ATOM 2018 N N . ASN A 1 255 ? 4.302 5.021 7.368 1.00 94.00 255 ASN A N 1
ATOM 2019 C CA . ASN A 1 255 ? 4.872 5.252 6.045 1.00 94.00 255 ASN A CA 1
ATOM 2020 C C . ASN A 1 255 ? 6.384 5.508 6.110 1.00 94.00 255 ASN A C 1
ATOM 2022 O O . ASN A 1 255 ? 6.803 6.581 6.556 1.00 94.00 255 ASN A O 1
ATOM 2026 N N . CYS A 1 256 ? 7.199 4.573 5.619 1.00 90.62 256 CYS A N 1
ATOM 2027 C CA . CYS A 1 256 ? 8.659 4.711 5.627 1.00 90.62 256 CYS A CA 1
ATOM 2028 C C . CYS A 1 256 ? 9.165 5.882 4.779 1.00 90.62 256 CYS A C 1
ATOM 2030 O O . CYS A 1 256 ? 10.181 6.476 5.115 1.00 90.62 256 CYS A O 1
ATOM 2032 N N . MET A 1 257 ? 8.408 6.317 3.766 1.00 88.50 257 MET A N 1
ATOM 2033 C CA . MET A 1 257 ? 8.745 7.497 2.954 1.00 88.50 257 MET A CA 1
ATOM 2034 C C . MET A 1 257 ? 8.668 8.813 3.744 1.00 88.50 257 MET A C 1
ATOM 2036 O O . MET A 1 257 ? 9.047 9.868 3.241 1.00 88.50 257 MET A O 1
ATOM 2040 N N . SER A 1 258 ? 8.141 8.770 4.971 1.00 90.62 258 SER A N 1
ATOM 2041 C CA . SER A 1 258 ? 8.093 9.913 5.886 1.00 90.62 258 SER A CA 1
ATOM 2042 C C . SER A 1 258 ? 9.256 9.956 6.882 1.00 90.62 258 SER A C 1
ATOM 2044 O O . SER A 1 258 ? 9.345 10.908 7.667 1.00 90.62 258 SER A O 1
ATOM 2046 N N . LEU A 1 259 ? 10.130 8.942 6.859 1.00 91.38 259 LEU A N 1
ATOM 2047 C CA . LEU A 1 259 ? 11.318 8.878 7.700 1.00 91.38 259 LEU A CA 1
ATOM 2048 C C . LEU A 1 259 ? 12.353 9.941 7.298 1.00 91.38 259 LEU A C 1
ATOM 2050 O O . LEU A 1 259 ? 12.354 10.427 6.162 1.00 91.38 259 LEU A O 1
ATOM 2054 N N . PRO A 1 260 ? 13.235 10.340 8.228 1.00 90.50 260 PRO A N 1
ATOM 2055 C CA . PRO A 1 260 ? 14.391 11.167 7.910 1.00 90.50 260 PRO A CA 1
ATOM 2056 C C . PRO A 1 260 ? 15.287 10.530 6.827 1.00 90.50 260 PRO A C 1
ATOM 2058 O O . PRO A 1 260 ? 15.437 9.309 6.799 1.00 90.50 260 PRO A O 1
ATOM 2061 N N . PRO A 1 261 ? 15.900 11.338 5.941 1.00 84.06 261 PRO A N 1
ATOM 2062 C CA . PRO A 1 261 ? 16.704 10.837 4.822 1.00 84.06 261 PRO A CA 1
ATOM 2063 C C . PRO A 1 261 ? 18.005 10.136 5.247 1.00 84.06 261 PRO A C 1
ATOM 2065 O O . PRO A 1 261 ? 18.648 9.505 4.418 1.00 84.06 261 PRO A O 1
ATOM 2068 N N . ASP A 1 262 ? 18.412 10.271 6.509 1.00 87.88 262 ASP A N 1
ATOM 2069 C CA . ASP A 1 262 ? 19.580 9.628 7.113 1.00 87.88 262 ASP A CA 1
ATOM 2070 C C . ASP A 1 262 ? 19.291 8.230 7.683 1.00 87.88 262 ASP A C 1
ATOM 2072 O O . ASP A 1 262 ? 20.226 7.547 8.099 1.00 87.88 262 ASP A O 1
ATOM 2076 N N . VAL A 1 263 ? 18.030 7.776 7.678 1.00 86.31 263 VAL A N 1
ATOM 2077 C CA . VAL A 1 263 ? 17.699 6.386 8.019 1.00 86.31 263 VAL A CA 1
ATOM 2078 C C . VAL A 1 263 ? 18.210 5.462 6.904 1.00 86.31 263 VAL A C 1
ATOM 2080 O O . VAL A 1 263 ? 17.830 5.674 5.746 1.00 86.31 263 VAL A O 1
ATOM 2083 N N . PRO A 1 264 ? 19.028 4.436 7.216 1.00 83.88 264 PRO A N 1
ATOM 2084 C CA . PRO A 1 264 ? 19.507 3.471 6.229 1.00 83.88 264 PRO A CA 1
ATOM 2085 C C . PRO A 1 264 ? 18.358 2.837 5.447 1.00 83.88 264 PRO A C 1
ATOM 2087 O O . PRO A 1 264 ? 17.290 2.578 5.999 1.00 83.88 264 PRO A O 1
ATOM 2090 N N . GLN A 1 265 ? 18.557 2.587 4.154 1.00 75.19 265 GLN A N 1
ATOM 2091 C CA . GLN A 1 265 ? 17.491 2.098 3.278 1.00 75.19 265 GLN A CA 1
ATOM 2092 C C . GLN A 1 265 ? 16.947 0.734 3.735 1.00 75.19 265 GLN A C 1
ATOM 2094 O O . GLN A 1 265 ? 15.751 0.479 3.618 1.00 75.19 265 GLN A O 1
ATOM 2099 N N . GLU A 1 266 ? 17.805 -0.128 4.277 1.00 76.06 266 GLU A N 1
ATOM 2100 C CA . GLU A 1 266 ? 17.440 -1.420 4.860 1.00 76.06 266 GLU A CA 1
ATOM 2101 C C . GLU A 1 266 ? 16.477 -1.309 6.053 1.00 76.06 266 GLU A C 1
ATOM 2103 O O . GLU A 1 266 ? 15.681 -2.220 6.278 1.00 76.06 266 GLU A O 1
ATOM 2108 N N . ASP A 1 267 ? 16.484 -0.170 6.751 1.00 82.12 267 ASP A N 1
ATOM 2109 C CA . ASP A 1 267 ? 15.625 0.108 7.903 1.00 82.12 267 ASP A CA 1
ATOM 2110 C C . ASP A 1 267 ? 14.336 0.863 7.512 1.00 82.12 267 ASP A C 1
ATOM 2112 O O . ASP A 1 267 ? 13.443 1.070 8.341 1.00 82.12 267 ASP A O 1
ATOM 2116 N N . GLN A 1 268 ? 14.196 1.270 6.243 1.00 86.62 268 GLN A N 1
ATOM 2117 C CA . GLN A 1 268 ? 13.020 1.975 5.718 1.00 86.62 268 GLN A CA 1
ATOM 2118 C C . GLN A 1 268 ? 11.886 0.998 5.368 1.00 86.62 268 GLN A C 1
ATOM 2120 O O . GLN A 1 268 ? 11.547 0.783 4.202 1.00 86.62 268 GLN A O 1
ATOM 2125 N N . LEU A 1 269 ? 11.268 0.417 6.396 1.00 91.25 269 LEU A N 1
ATOM 2126 C CA . LEU A 1 269 ? 10.136 -0.502 6.254 1.00 91.25 269 LEU A CA 1
ATOM 2127 C C . LEU A 1 269 ? 8.801 0.189 6.526 1.00 91.25 269 LEU A C 1
ATOM 2129 O O . LEU A 1 269 ? 8.661 0.964 7.468 1.00 91.25 269 LEU A O 1
ATOM 2133 N N . TYR A 1 270 ? 7.775 -0.136 5.747 1.00 93.31 270 TYR A N 1
ATOM 2134 C CA . TYR A 1 270 ? 6.413 0.063 6.216 1.00 93.31 270 TYR A CA 1
ATOM 2135 C C . TYR A 1 270 ? 6.157 -0.863 7.390 1.00 93.31 270 TYR A C 1
ATOM 2137 O O . TYR A 1 270 ? 6.477 -2.047 7.318 1.00 93.31 270 TYR A O 1
ATOM 2145 N N . TYR A 1 271 ? 5.492 -0.348 8.419 1.00 96.56 271 TYR A N 1
ATOM 2146 C CA . TYR A 1 271 ? 4.860 -1.190 9.428 1.00 96.56 271 TYR A CA 1
ATOM 2147 C C . TYR A 1 271 ? 3.350 -1.079 9.294 1.00 96.56 271 TYR A C 1
ATOM 2149 O O . TYR A 1 271 ? 2.805 0.026 9.315 1.00 96.56 271 TYR A O 1
ATOM 2157 N N . LYS A 1 272 ? 2.668 -2.218 9.187 1.00 97.56 272 LYS A N 1
ATOM 2158 C CA . LYS A 1 272 ? 1.209 -2.296 9.257 1.00 97.56 272 LYS A CA 1
ATOM 2159 C C . LYS A 1 272 ? 0.807 -2.979 10.549 1.00 97.56 272 LYS A C 1
ATOM 2161 O O . LYS A 1 272 ? 1.275 -4.075 10.840 1.00 97.56 272 LYS A O 1
ATOM 2166 N N . VAL A 1 273 ? -0.083 -2.343 11.301 1.00 98.50 273 VAL A N 1
ATOM 2167 C CA . VAL A 1 273 ? -0.662 -2.907 12.522 1.00 98.50 273 VAL A CA 1
ATOM 2168 C C . VAL A 1 273 ? -2.175 -2.821 12.435 1.00 98.50 273 VAL A C 1
ATOM 2170 O O . VAL A 1 273 ? -2.719 -1.743 12.196 1.00 98.50 273 VAL A O 1
ATOM 2173 N N . GLU A 1 274 ? -2.850 -3.942 12.663 1.00 98.50 274 GLU A N 1
ATOM 2174 C CA . GLU A 1 274 ? -4.299 -3.997 12.830 1.00 98.50 274 GLU A CA 1
ATOM 2175 C C . GLU A 1 274 ? -4.634 -4.493 14.232 1.00 98.50 274 GLU A C 1
ATOM 2177 O O . GLU A 1 274 ? -4.108 -5.510 14.698 1.00 98.50 274 GLU A O 1
ATOM 2182 N N . LEU A 1 275 ? -5.549 -3.802 14.899 1.00 98.50 275 LEU A N 1
ATOM 2183 C CA . LEU A 1 275 ? -6.014 -4.160 16.229 1.00 98.50 275 LEU A CA 1
ATOM 2184 C C . LEU A 1 275 ? -7.521 -4.003 16.348 1.00 98.50 275 LEU A C 1
ATOM 2186 O O . LEU A 1 275 ? -8.125 -3.133 15.718 1.00 98.50 275 LEU A O 1
ATOM 2190 N N . SER A 1 276 ? -8.114 -4.843 17.188 1.00 98.19 276 SER A N 1
ATOM 2191 C CA . SER A 1 276 ? -9.522 -4.757 17.563 1.00 98.19 276 SER A CA 1
ATOM 2192 C C . SER A 1 276 ? -9.845 -3.353 18.067 1.00 98.19 276 SER A C 1
ATOM 2194 O O . SER A 1 276 ? -9.188 -2.823 18.969 1.00 98.19 276 SER A O 1
ATOM 2196 N N . ALA A 1 277 ? -10.877 -2.744 17.489 1.00 98.25 277 ALA A N 1
ATOM 2197 C CA . ALA A 1 277 ? -11.300 -1.408 17.870 1.00 98.25 277 ALA A CA 1
ATOM 2198 C C . ALA A 1 277 ? -11.932 -1.365 19.265 1.00 98.25 277 ALA A C 1
ATOM 2200 O O . ALA A 1 277 ? -12.030 -0.284 19.828 1.00 98.25 277 ALA A O 1
ATOM 2201 N N . TYR A 1 278 ? -12.347 -2.496 19.839 1.00 97.44 278 TYR A N 1
ATOM 2202 C CA . TYR A 1 278 ? -13.047 -2.524 21.127 1.00 97.44 278 TYR A CA 1
ATOM 2203 C C . TYR A 1 278 ? -12.131 -2.752 22.327 1.00 97.44 278 TYR A C 1
ATOM 2205 O O . TYR A 1 278 ? -12.328 -2.131 23.368 1.00 97.44 278 TYR A O 1
ATOM 2213 N N . ASP A 1 279 ? -11.129 -3.620 22.199 1.00 96.56 279 ASP A N 1
ATOM 2214 C CA . ASP A 1 279 ? -10.249 -3.994 23.316 1.00 96.56 279 ASP A CA 1
ATOM 2215 C C . ASP A 1 279 ? -8.762 -3.726 23.054 1.00 96.56 279 ASP A C 1
ATOM 2217 O O . ASP A 1 279 ? -7.941 -3.864 23.960 1.00 96.56 279 ASP A O 1
ATOM 2221 N N . GLY A 1 280 ? -8.407 -3.306 21.837 1.00 97.50 280 GLY A N 1
ATOM 2222 C CA . GLY A 1 280 ? -7.037 -2.985 21.460 1.00 97.50 280 GLY A CA 1
ATOM 2223 C C . GLY A 1 280 ? -6.123 -4.198 21.277 1.00 97.50 280 GLY A C 1
ATOM 2224 O O . GLY A 1 280 ? -4.910 -4.027 21.153 1.00 97.50 280 GLY A O 1
ATOM 2225 N N . SER A 1 281 ? -6.671 -5.417 21.256 1.00 97.88 281 SER A N 1
ATOM 2226 C CA . SER A 1 281 ? -5.892 -6.623 20.974 1.00 97.88 281 SER A CA 1
ATOM 2227 C C . SER A 1 281 ? -5.295 -6.573 19.563 1.00 97.88 281 SER A C 1
ATOM 2229 O O . SER A 1 281 ? -5.993 -6.282 18.590 1.00 97.88 281 SER A O 1
ATOM 2231 N N . ILE A 1 282 ? -3.988 -6.841 19.444 1.00 98.19 282 ILE A N 1
ATOM 2232 C CA . ILE A 1 282 ? -3.303 -6.879 18.146 1.00 98.19 282 ILE A CA 1
ATOM 2233 C C . ILE A 1 282 ? -3.777 -8.112 17.378 1.00 98.19 282 ILE A C 1
ATOM 2235 O O . ILE A 1 282 ? -3.616 -9.241 17.838 1.00 98.19 282 ILE A O 1
ATOM 2239 N N . THR A 1 283 ? -4.359 -7.881 16.206 1.00 96.62 283 THR A N 1
ATOM 2240 C CA . THR A 1 283 ? -4.896 -8.929 15.323 1.00 96.62 283 THR A CA 1
ATOM 2241 C C . THR A 1 283 ? -3.978 -9.224 14.143 1.00 96.62 283 THR A C 1
ATOM 2243 O O . THR A 1 283 ? -3.965 -10.344 13.645 1.00 96.62 283 THR A O 1
ATOM 2246 N N . PHE A 1 284 ? -3.183 -8.239 13.722 1.00 96.75 284 PHE A N 1
ATOM 2247 C CA . PHE A 1 284 ? -2.206 -8.379 12.650 1.00 96.75 284 PHE A CA 1
ATOM 2248 C C . PHE A 1 284 ? -1.063 -7.388 12.854 1.00 96.75 284 PHE A C 1
ATOM 2250 O O . PHE A 1 284 ? -1.281 -6.243 13.255 1.00 96.75 284 PHE A O 1
ATOM 2257 N N . ILE A 1 285 ? 0.155 -7.821 12.549 1.00 96.62 285 ILE A N 1
ATOM 2258 C CA . ILE A 1 285 ? 1.321 -6.953 12.472 1.00 96.62 285 ILE A CA 1
ATOM 2259 C C . ILE A 1 285 ? 2.253 -7.467 11.379 1.00 96.62 285 ILE A C 1
ATOM 2261 O O . ILE A 1 285 ? 2.494 -8.669 11.286 1.00 96.62 285 ILE A O 1
ATOM 2265 N N . ASN A 1 286 ? 2.745 -6.560 10.542 1.00 94.75 286 ASN A N 1
ATOM 2266 C CA . ASN A 1 286 ? 3.670 -6.893 9.472 1.00 94.75 286 ASN A CA 1
ATOM 2267 C C . ASN A 1 286 ? 4.633 -5.739 9.174 1.00 94.75 286 ASN A C 1
ATOM 2269 O O . ASN A 1 286 ? 4.307 -4.574 9.420 1.00 94.75 286 ASN A O 1
ATOM 2273 N N . ALA A 1 287 ? 5.785 -6.078 8.600 1.00 91.50 287 ALA A N 1
ATOM 2274 C CA . ALA A 1 287 ? 6.774 -5.140 8.102 1.00 91.50 287 ALA A CA 1
ATOM 2275 C C . ALA A 1 287 ? 7.130 -5.502 6.660 1.00 91.50 287 ALA A C 1
ATOM 2277 O O . ALA A 1 287 ? 7.368 -6.670 6.359 1.00 91.50 287 ALA A O 1
ATOM 2278 N N . PHE A 1 288 ? 7.158 -4.517 5.767 1.00 87.00 288 PHE A N 1
ATOM 2279 C CA . PHE A 1 288 ? 7.459 -4.750 4.354 1.00 87.00 288 PHE A CA 1
ATOM 2280 C C . PHE A 1 288 ? 8.157 -3.539 3.726 1.00 87.00 288 PHE A C 1
ATOM 2282 O O . PHE A 1 288 ? 7.919 -2.407 4.148 1.00 87.00 288 PHE A O 1
ATOM 2289 N N . PRO A 1 289 ? 9.043 -3.738 2.736 1.00 82.19 289 PRO A N 1
ATOM 2290 C CA . PRO A 1 289 ? 9.786 -2.639 2.136 1.00 82.19 289 PRO A CA 1
ATOM 2291 C C . PRO A 1 289 ? 8.888 -1.752 1.267 1.00 82.19 289 PRO A C 1
ATOM 2293 O O . PRO A 1 289 ? 7.873 -2.191 0.718 1.00 82.19 289 PRO A O 1
ATOM 2296 N N . PHE A 1 290 ? 9.299 -0.497 1.083 1.00 79.88 290 PHE A N 1
ATOM 2297 C CA . PHE A 1 290 ? 8.805 0.289 -0.044 1.00 79.88 290 PHE A CA 1
ATOM 2298 C C . PHE A 1 290 ? 9.266 -0.329 -1.360 1.00 79.88 290 PHE A C 1
ATOM 2300 O O . PHE A 1 290 ? 10.427 -0.712 -1.501 1.00 79.88 290 PHE A O 1
ATOM 2307 N N . MET A 1 291 ? 8.359 -0.397 -2.329 1.00 72.56 291 MET A N 1
ATOM 2308 C CA . MET A 1 291 ? 8.633 -0.938 -3.652 1.00 72.56 291 MET A CA 1
ATOM 2309 C C . MET A 1 291 ? 8.276 0.125 -4.689 1.00 72.56 291 MET A C 1
ATOM 2311 O O . MET A 1 291 ? 7.148 0.618 -4.721 1.00 72.56 291 MET A O 1
ATOM 2315 N N . PHE A 1 292 ? 9.255 0.524 -5.504 1.00 62.19 292 PHE A N 1
ATOM 2316 C CA . PHE A 1 292 ? 9.119 1.637 -6.441 1.00 62.19 292 PHE A CA 1
ATOM 2317 C C . PHE A 1 292 ? 8.969 1.136 -7.878 1.00 62.19 292 PHE A C 1
ATOM 2319 O O . PHE A 1 292 ? 9.954 0.778 -8.501 1.00 62.19 292 PHE A O 1
ATOM 2326 N N . ASN A 1 293 ? 7.767 1.210 -8.456 1.00 51.41 293 ASN A N 1
ATOM 2327 C CA . ASN A 1 293 ? 7.458 0.717 -9.813 1.00 51.41 293 ASN A CA 1
ATOM 2328 C C . ASN A 1 293 ? 7.656 -0.805 -9.973 1.00 51.41 293 ASN A C 1
ATOM 2330 O O . ASN A 1 293 ? 8.152 -1.481 -9.082 1.00 51.41 293 ASN A O 1
ATOM 2334 N N . GLY A 1 294 ? 7.144 -1.396 -11.056 1.00 50.66 294 GLY A N 1
ATOM 2335 C CA . GLY A 1 294 ? 7.079 -2.859 -11.197 1.00 50.66 294 GLY A CA 1
ATOM 2336 C C . GLY A 1 294 ? 5.833 -3.457 -10.550 1.00 50.66 294 GLY A C 1
ATOM 2337 O O . GLY A 1 294 ? 4.945 -3.955 -11.231 1.00 50.66 294 GLY A O 1
ATOM 2338 N N . LEU A 1 295 ? 5.725 -3.321 -9.231 1.00 56.72 295 LEU A N 1
ATOM 2339 C CA . LEU A 1 295 ? 4.645 -3.897 -8.421 1.00 56.72 295 LEU A CA 1
ATOM 2340 C C . LEU A 1 295 ? 3.447 -2.952 -8.218 1.00 56.72 295 LEU A C 1
ATOM 2342 O O . LEU A 1 295 ? 2.526 -3.287 -7.485 1.00 56.72 295 LEU A O 1
ATOM 2346 N N . ASN A 1 296 ? 3.387 -1.818 -8.933 1.00 56.59 296 ASN A N 1
ATOM 2347 C CA . ASN A 1 296 ? 2.167 -0.987 -9.003 1.00 56.59 296 ASN A CA 1
ATOM 2348 C C . ASN A 1 296 ? 0.951 -1.759 -9.561 1.00 56.59 296 ASN A C 1
ATOM 2350 O O . ASN A 1 296 ? -0.189 -1.319 -9.443 1.00 56.59 296 ASN A O 1
ATOM 2354 N N . ASN A 1 297 ? 1.201 -2.904 -10.204 1.00 63.34 297 ASN A N 1
ATOM 2355 C CA . ASN A 1 297 ? 0.164 -3.806 -10.687 1.00 63.34 297 ASN A CA 1
ATOM 2356 C C . ASN A 1 297 ? -0.085 -5.003 -9.748 1.00 63.34 297 ASN A C 1
ATOM 2358 O O . ASN A 1 297 ? -0.927 -5.847 -10.054 1.00 63.34 297 ASN A O 1
ATOM 2362 N N . ASP A 1 298 ? 0.630 -5.095 -8.622 1.00 75.50 298 ASP A N 1
ATOM 2363 C CA . ASP A 1 298 ? 0.430 -6.133 -7.615 1.00 75.50 298 ASP A CA 1
ATOM 2364 C C . ASP A 1 298 ? -0.663 -5.707 -6.633 1.00 75.50 298 ASP A C 1
ATOM 2366 O O . ASP A 1 298 ? -0.493 -4.822 -5.787 1.00 75.50 298 ASP A O 1
ATOM 2370 N N . LEU A 1 299 ? -1.820 -6.351 -6.767 1.00 82.19 299 LEU A N 1
ATOM 2371 C CA . LEU A 1 299 ? -2.972 -6.077 -5.925 1.00 82.19 299 LEU A CA 1
ATOM 2372 C C . LEU A 1 299 ? -2.691 -6.361 -4.445 1.00 82.19 299 LEU A C 1
ATOM 2374 O O . LEU A 1 299 ? -3.145 -5.584 -3.610 1.00 82.19 299 LEU A O 1
ATOM 2378 N N . GLU A 1 300 ? -1.929 -7.402 -4.109 1.00 82.62 300 GLU A N 1
ATOM 2379 C CA . GLU A 1 300 ? -1.653 -7.768 -2.713 1.00 82.62 300 GLU A CA 1
ATOM 2380 C C . GLU A 1 300 ? -0.744 -6.740 -2.035 1.00 82.62 300 GLU A C 1
ATOM 2382 O O . GLU A 1 300 ? -0.986 -6.322 -0.893 1.00 82.62 300 GLU A O 1
ATOM 2387 N N . TYR A 1 301 ? 0.250 -6.230 -2.768 1.00 83.69 301 TYR A N 1
ATOM 2388 C CA . TYR A 1 301 ? 1.058 -5.112 -2.287 1.00 83.69 301 TYR A CA 1
ATOM 2389 C C . TYR A 1 301 ? 0.192 -3.881 -2.004 1.00 83.69 301 TYR A C 1
ATOM 2391 O O . TYR A 1 301 ? 0.288 -3.271 -0.935 1.00 83.69 301 TYR A O 1
ATOM 2399 N N . HIS A 1 302 ? -0.705 -3.526 -2.927 1.00 85.50 302 HIS A N 1
ATOM 2400 C CA . HIS A 1 302 ? -1.595 -2.387 -2.728 1.00 85.50 302 HIS A CA 1
ATOM 2401 C C . HIS A 1 302 ? -2.585 -2.605 -1.579 1.00 85.50 302 HIS A C 1
ATOM 2403 O O . HIS A 1 302 ? -2.783 -1.687 -0.786 1.00 85.50 302 HIS A O 1
ATOM 2409 N N . ILE A 1 303 ? -3.156 -3.803 -1.430 1.00 90.25 303 ILE A N 1
ATOM 2410 C CA . ILE A 1 303 ? -4.020 -4.168 -0.296 1.00 90.25 303 ILE A CA 1
ATOM 2411 C C . ILE A 1 303 ? -3.264 -4.028 1.031 1.00 90.25 303 ILE A C 1
ATOM 2413 O O . ILE A 1 303 ? -3.837 -3.560 2.013 1.00 90.25 303 ILE A O 1
ATOM 2417 N N . SER A 1 304 ? -1.966 -4.335 1.064 1.00 88.88 304 SER A N 1
ATOM 2418 C CA . SER A 1 304 ? -1.134 -4.180 2.266 1.00 88.88 304 SER A CA 1
ATOM 2419 C C . SER A 1 304 ? -1.020 -2.730 2.763 1.00 88.88 304 SER A C 1
ATOM 2421 O O . SER A 1 304 ? -0.614 -2.518 3.902 1.00 88.88 304 SER A O 1
ATOM 2423 N N . HIS A 1 305 ? -1.420 -1.729 1.970 1.00 89.88 305 HIS A N 1
ATOM 2424 C CA . HIS A 1 305 ? -1.436 -0.318 2.378 1.00 89.88 305 HIS A CA 1
ATOM 2425 C C . HIS A 1 305 ? -2.753 0.144 3.026 1.00 89.88 305 HIS A C 1
ATOM 2427 O O . HIS A 1 305 ? -2.806 1.271 3.535 1.00 89.88 305 HIS A O 1
ATOM 2433 N N . TYR A 1 306 ? -3.802 -0.684 3.002 1.00 89.56 306 TYR A N 1
ATOM 2434 C CA . TYR A 1 306 ? -5.168 -0.352 3.434 1.00 89.56 306 TYR A CA 1
ATOM 2435 C C . TYR A 1 306 ? -5.691 -1.303 4.520 1.00 89.56 306 TYR A C 1
ATOM 2437 O O . TYR A 1 306 ? -6.608 -0.907 5.271 1.00 89.56 306 TYR A O 1
#

pLDDT: mean 82.96, std 18.83, range [25.08, 98.75]